Protein AF-A0A7S2UEC1-F1 (afdb_monomer_lite)

Secondary structure (DSSP, 8-state):
-HHHHHHHHHH--HHHHHHHHHHHHHSTTGGGGHHHHHHHHHHHHHS--TT--HHHHHHHHHHHHHHHHTT---PPPPHHHHHHHHHTTS------HHHHHHHHHHHHTT---EEEE-SSTT-GGGGGG-EEEEEGGGTEEEEEE-GGGEEE-TTT--EEEEEPHHHHHHHHHHHHTT-EEEEEEHHHHHHHTT-HHHHHHHHHHHHHHTT---

Sequence (214 aa):
MEANMEKLLKNGIAQGFCNICYALAISDFGKQHIKLLVEMWNRAVQMDVSNSSKEMLSQLAQVEAFMKADRIDLEEPPSELRLRMVSIVEKDNTVSRSHAQISGMLTKLGFIHENEVPPLEEWVMGSMLAIDMACPKQKIAIEFDGPSHYLKSVGTGDVTRLENGATKAKRRFLERVGWKVINLNYQDWIEVRHNKSEGILFLKKKLSDAGVKL

InterPro domains:
  IPR013584 RAP domain [PF08373] (142-206)
  IPR013584 RAP domain [PS51286] (140-205)
  IPR013584 RAP domain [SM00952] (142-206)

Structure (mmCIF, N/CA/C/O backbone):
data_AF-A0A7S2UEC1-F1
#
_entry.id   AF-A0A7S2UEC1-F1
#
loop_
_atom_site.group_PDB
_atom_site.id
_atom_site.type_symbol
_atom_site.label_atom_id
_atom_site.label_alt_id
_atom_site.label_comp_id
_atom_site.label_asym_id
_atom_site.label_entity_id
_atom_site.label_seq_id
_atom_site.pdbx_PDB_ins_code
_atom_site.Cartn_x
_atom_site.Cartn_y
_atom_site.Cartn_z
_atom_site.occupancy
_atom_site.B_iso_or_equiv
_atom_site.auth_seq_id
_atom_site.auth_comp_id
_atom_site.auth_asym_id
_atom_site.auth_atom_id
_atom_site.pdbx_PDB_model_num
ATOM 1 N N . MET A 1 1 ? 13.577 16.456 -25.525 1.00 56.16 1 MET A N 1
ATOM 2 C CA . MET A 1 1 ? 13.096 15.326 -24.696 1.00 56.16 1 MET A CA 1
ATOM 3 C C . MET A 1 1 ? 13.499 13.993 -25.322 1.00 56.16 1 MET A C 1
ATOM 5 O O . MET A 1 1 ? 14.091 13.178 -24.631 1.00 56.16 1 MET A O 1
ATOM 9 N N . GLU A 1 2 ? 13.296 13.826 -26.632 1.00 59.47 2 GLU A N 1
ATOM 10 C CA . GLU A 1 2 ? 13.651 12.614 -27.396 1.00 59.47 2 GLU A CA 1
ATOM 11 C C . GLU A 1 2 ? 15.135 12.219 -27.300 1.00 59.47 2 GLU A C 1
ATOM 13 O O . GLU A 1 2 ? 15.430 11.086 -26.942 1.00 59.47 2 GLU A O 1
ATOM 18 N N . ALA A 1 3 ? 16.076 13.157 -27.465 1.00 61.16 3 ALA A N 1
ATOM 19 C CA . ALA A 1 3 ? 17.514 12.858 -27.372 1.00 61.16 3 ALA A CA 1
ATOM 20 C C . ALA A 1 3 ? 17.965 12.322 -25.991 1.00 61.16 3 ALA A C 1
ATOM 22 O O . ALA A 1 3 ? 18.872 11.494 -25.897 1.00 61.16 3 ALA A O 1
ATOM 23 N N . ASN A 1 4 ? 17.316 12.762 -24.905 1.00 70.75 4 ASN A N 1
ATOM 24 C CA . ASN A 1 4 ? 17.602 12.257 -23.557 1.00 70.75 4 ASN A CA 1
ATOM 25 C C . ASN A 1 4 ? 16.978 10.873 -23.333 1.00 70.75 4 ASN A C 1
ATOM 27 O O . ASN A 1 4 ? 17.575 10.044 -22.648 1.00 70.75 4 ASN A O 1
ATOM 31 N N . MET A 1 5 ? 15.815 10.615 -23.939 1.00 69.06 5 MET A N 1
ATOM 32 C CA . MET A 1 5 ? 15.165 9.306 -23.908 1.00 69.06 5 MET A CA 1
ATOM 33 C C . MET A 1 5 ? 15.990 8.270 -24.676 1.00 69.06 5 MET A C 1
ATOM 35 O O . MET A 1 5 ? 16.273 7.205 -24.144 1.00 69.06 5 MET A O 1
ATOM 39 N N . GLU A 1 6 ? 16.482 8.597 -25.873 1.00 71.81 6 GLU A N 1
ATOM 40 C CA . GLU A 1 6 ? 17.362 7.697 -26.631 1.00 71.81 6 GLU A CA 1
ATOM 41 C C . GLU A 1 6 ? 18.654 7.365 -25.879 1.00 71.81 6 GLU A C 1
ATOM 43 O O . GLU A 1 6 ? 19.105 6.218 -25.882 1.00 71.81 6 GLU A O 1
ATOM 48 N N . LYS A 1 7 ? 19.253 8.351 -25.201 1.00 74.44 7 LYS A N 1
ATOM 49 C CA . LYS A 1 7 ? 20.463 8.132 -24.400 1.00 74.44 7 LYS A CA 1
ATOM 50 C C . LYS A 1 7 ? 20.200 7.217 -23.203 1.00 74.44 7 LYS A C 1
ATOM 52 O O . LYS A 1 7 ? 21.048 6.374 -22.908 1.00 74.44 7 LYS A O 1
ATOM 57 N N . LEU A 1 8 ? 19.050 7.370 -22.542 1.00 75.00 8 LEU A N 1
ATOM 58 C CA . LEU A 1 8 ? 18.601 6.479 -21.470 1.00 75.00 8 LEU A CA 1
ATOM 59 C C . LEU A 1 8 ? 18.360 5.062 -22.003 1.00 75.00 8 LEU A C 1
ATOM 61 O O . LEU A 1 8 ? 18.858 4.105 -21.426 1.00 75.00 8 LEU A O 1
ATOM 65 N N . LEU A 1 9 ? 17.668 4.927 -23.135 1.00 73.50 9 LEU A N 1
ATOM 66 C CA . LEU A 1 9 ? 17.373 3.633 -23.755 1.00 73.50 9 LEU A CA 1
ATOM 67 C C . LEU A 1 9 ? 18.633 2.885 -24.216 1.00 73.50 9 LEU A C 1
ATOM 69 O O . LEU A 1 9 ? 18.603 1.659 -24.292 1.00 73.50 9 LEU A O 1
ATOM 73 N N . LYS A 1 10 ? 19.723 3.603 -24.526 1.00 74.19 10 LYS A N 1
ATOM 74 C CA . LYS A 1 10 ? 21.013 3.019 -24.931 1.00 74.19 10 LYS A CA 1
ATOM 75 C C . LYS A 1 10 ? 21.927 2.654 -23.760 1.00 74.19 10 LYS A C 1
ATOM 77 O O . LYS A 1 10 ? 22.658 1.680 -23.869 1.00 74.19 10 LYS A O 1
ATOM 82 N N . ASN A 1 11 ? 21.920 3.435 -22.678 1.00 78.38 11 ASN A N 1
ATOM 83 C CA . ASN A 1 11 ? 22.915 3.316 -21.599 1.00 78.38 11 ASN A CA 1
ATOM 84 C C . ASN A 1 11 ? 22.313 2.994 -20.220 1.00 78.38 11 ASN A C 1
ATOM 86 O O . ASN A 1 11 ? 23.035 2.974 -19.225 1.00 78.38 11 ASN A O 1
ATOM 90 N N . GLY A 1 12 ? 20.994 2.827 -20.132 1.00 77.25 12 GLY A N 1
ATOM 91 C CA . GLY A 1 12 ? 20.299 2.548 -18.882 1.00 77.25 12 GLY A CA 1
ATOM 92 C C . GLY A 1 12 ? 20.621 1.158 -18.336 1.00 77.25 12 GLY A C 1
ATOM 93 O O . GLY A 1 12 ? 20.877 0.222 -19.087 1.00 77.25 12 GLY A O 1
ATOM 94 N N . ILE A 1 13 ? 20.580 1.034 -17.011 1.00 82.06 13 ILE A N 1
ATOM 95 C CA . ILE A 1 13 ? 20.687 -0.244 -16.297 1.00 82.06 13 ILE A CA 1
ATOM 96 C C . ILE A 1 13 ? 19.306 -0.694 -15.810 1.00 82.06 13 ILE A C 1
ATOM 98 O O . ILE A 1 13 ? 18.416 0.141 -15.631 1.00 82.06 13 ILE A O 1
ATOM 102 N N . ALA A 1 14 ? 19.145 -1.987 -15.514 1.00 82.38 14 ALA A N 1
ATOM 103 C CA . ALA A 1 14 ? 17.864 -2.574 -15.104 1.00 82.38 14 ALA A CA 1
ATOM 104 C C . ALA A 1 14 ? 17.226 -1.843 -13.906 1.00 82.38 14 ALA A C 1
ATOM 106 O O . ALA A 1 14 ? 16.049 -1.493 -13.944 1.00 82.38 14 ALA A O 1
ATOM 107 N N . GLN A 1 15 ? 18.026 -1.500 -12.888 1.00 85.00 15 GLN A N 1
ATOM 108 C CA . GLN A 1 15 ? 17.566 -0.715 -11.735 1.00 85.00 15 GLN A CA 1
ATOM 109 C C . GLN A 1 15 ? 17.043 0.674 -12.138 1.00 85.00 15 GLN A C 1
ATOM 111 O O . GLN A 1 15 ? 16.070 1.154 -11.567 1.00 85.00 15 GLN A O 1
ATOM 116 N N . GLY A 1 16 ? 17.665 1.328 -13.123 1.00 87.75 16 GLY A N 1
ATOM 117 C CA . GLY A 1 16 ? 17.235 2.640 -13.606 1.00 87.75 16 GLY A CA 1
ATOM 118 C C . GLY A 1 16 ? 15.873 2.574 -14.296 1.00 87.75 16 GLY A C 1
ATOM 119 O O . GLY A 1 16 ? 14.993 3.376 -13.986 1.00 87.75 16 GLY A O 1
ATOM 120 N N . PHE A 1 17 ? 15.673 1.582 -15.168 1.00 90.25 17 PHE A N 1
ATOM 121 C CA . PHE A 1 17 ? 14.376 1.342 -15.807 1.00 90.25 17 PHE A CA 1
ATOM 122 C C . PHE A 1 17 ? 13.301 0.957 -14.786 1.00 90.25 17 PHE A C 1
ATOM 124 O O . PHE A 1 17 ? 12.209 1.519 -14.829 1.00 90.25 17 PHE A O 1
ATOM 131 N N . CYS A 1 18 ? 13.628 0.093 -13.818 1.00 90.94 18 CYS A N 1
ATOM 132 C CA . CYS A 1 18 ? 12.738 -0.262 -12.711 1.00 90.94 18 CYS A CA 1
ATOM 133 C C . CYS A 1 18 ? 12.314 0.970 -11.903 1.00 90.94 18 CYS A C 1
ATOM 135 O O . CYS A 1 18 ? 11.122 1.191 -11.716 1.00 90.94 18 CYS A O 1
ATOM 137 N N . ASN A 1 19 ? 13.262 1.819 -11.491 1.00 91.75 19 ASN A N 1
ATOM 138 C CA . ASN A 1 19 ? 12.968 3.023 -10.711 1.00 91.75 19 ASN A CA 1
ATOM 139 C C . ASN A 1 19 ? 12.022 3.972 -11.461 1.00 91.75 19 ASN A C 1
ATOM 141 O O . ASN A 1 19 ? 11.106 4.529 -10.860 1.00 91.75 19 ASN A O 1
ATOM 145 N N . ILE A 1 20 ? 12.232 4.160 -12.769 1.00 91.50 20 ILE A N 1
ATOM 146 C CA . ILE A 1 20 ? 11.364 5.007 -13.602 1.00 91.50 20 ILE A CA 1
ATOM 147 C C . ILE A 1 20 ? 9.985 4.364 -13.752 1.00 91.50 20 ILE A C 1
ATOM 149 O O . ILE A 1 20 ? 8.976 5.041 -13.566 1.00 91.50 20 ILE A O 1
ATOM 153 N N . CYS A 1 21 ? 9.931 3.066 -14.055 1.00 92.06 21 CYS A N 1
ATOM 154 C CA . CYS A 1 21 ? 8.686 2.313 -14.189 1.00 92.06 21 CYS A CA 1
ATOM 155 C C . CYS A 1 21 ? 7.853 2.379 -12.897 1.00 92.06 21 CYS A C 1
ATOM 157 O O . CYS A 1 21 ? 6.680 2.750 -12.925 1.00 92.06 21 CYS A O 1
ATOM 159 N N . TYR A 1 22 ? 8.490 2.131 -11.752 1.00 93.75 22 TYR A N 1
ATOM 160 C CA . TYR A 1 22 ? 7.883 2.227 -10.430 1.00 93.75 22 TYR A CA 1
ATOM 161 C C . TYR A 1 22 ? 7.412 3.646 -10.114 1.00 93.75 22 TYR A C 1
ATOM 163 O O . TYR A 1 22 ? 6.263 3.828 -9.716 1.00 93.75 22 TYR A O 1
ATOM 171 N N . ALA A 1 23 ? 8.244 4.664 -10.359 1.00 93.62 23 ALA A N 1
ATOM 172 C CA . ALA A 1 23 ? 7.866 6.062 -10.160 1.00 93.62 23 ALA A CA 1
ATOM 173 C C . ALA A 1 23 ? 6.626 6.444 -10.984 1.00 93.62 23 ALA A C 1
ATOM 175 O O . ALA A 1 23 ? 5.722 7.102 -10.466 1.00 93.62 23 ALA A O 1
ATOM 176 N N . LEU A 1 24 ? 6.547 5.993 -12.241 1.00 92.69 24 LEU A N 1
ATOM 177 C CA . LEU A 1 24 ? 5.368 6.185 -13.084 1.00 92.69 24 LEU A CA 1
ATOM 178 C C . LEU A 1 24 ? 4.146 5.477 -12.488 1.00 92.69 24 LEU A C 1
ATOM 180 O O . LEU A 1 24 ? 3.104 6.118 -12.359 1.00 92.69 24 LEU A O 1
ATOM 184 N N . ALA A 1 25 ? 4.276 4.216 -12.066 1.00 92.31 25 ALA A N 1
ATOM 185 C CA . ALA A 1 25 ? 3.178 3.420 -11.511 1.00 92.31 25 ALA A CA 1
ATOM 186 C C . ALA A 1 25 ? 2.610 3.984 -10.195 1.00 92.31 25 ALA A C 1
ATOM 188 O O . ALA A 1 25 ? 1.392 3.990 -10.001 1.00 92.31 25 ALA A O 1
ATOM 189 N N . ILE A 1 26 ? 3.463 4.491 -9.296 1.00 92.62 26 ILE A N 1
ATOM 190 C CA . ILE A 1 26 ? 3.007 5.067 -8.019 1.00 92.62 26 ILE A CA 1
ATOM 191 C C . ILE A 1 26 ? 2.519 6.511 -8.150 1.00 92.62 26 ILE A C 1
ATOM 193 O O . ILE A 1 26 ? 1.821 7.017 -7.266 1.00 92.62 26 ILE A O 1
ATOM 197 N N . SER A 1 27 ? 2.867 7.192 -9.239 1.00 86.12 27 SER A N 1
ATOM 198 C CA . SER A 1 27 ? 2.403 8.551 -9.501 1.00 86.12 27 SER A CA 1
ATOM 199 C C . SER A 1 27 ? 0.968 8.571 -10.035 1.00 86.12 27 SER A C 1
ATOM 201 O O . SER A 1 27 ? 0.540 7.672 -10.755 1.00 86.12 27 SER A O 1
ATOM 203 N N . ASP A 1 28 ? 0.236 9.655 -9.771 1.00 70.62 28 ASP A N 1
ATOM 204 C CA . ASP A 1 28 ? -1.057 9.904 -10.430 1.00 70.62 28 ASP A CA 1
ATOM 205 C C . ASP A 1 28 ? -0.903 10.194 -11.944 1.00 70.62 28 ASP A C 1
ATOM 207 O O . ASP A 1 28 ? -1.891 10.251 -12.678 1.00 70.62 28 ASP A O 1
ATOM 211 N N . PHE A 1 29 ? 0.337 10.332 -12.435 1.00 71.00 29 PHE A N 1
ATOM 212 C CA . PHE A 1 29 ? 0.669 10.599 -13.837 1.00 71.00 29 PHE A CA 1
ATOM 213 C C . PHE A 1 29 ? 0.868 9.331 -14.678 1.00 71.00 29 PHE A C 1
ATOM 215 O O . PHE A 1 29 ? 0.844 9.417 -15.905 1.00 71.00 29 PHE A O 1
ATOM 222 N N . GLY A 1 30 ? 1.022 8.149 -14.067 1.00 65.94 30 GLY A N 1
ATOM 223 C CA . GLY A 1 30 ? 1.317 6.902 -14.789 1.00 65.94 30 GLY A CA 1
ATOM 224 C C . GLY A 1 30 ? 0.314 6.587 -15.901 1.00 65.94 30 GLY A C 1
ATOM 225 O O . GLY A 1 30 ? 0.705 6.206 -17.002 1.00 65.94 30 GLY A O 1
ATOM 226 N N . LYS A 1 31 ? -0.976 6.867 -15.668 1.00 70.88 31 LYS A N 1
ATOM 227 C CA . LYS A 1 31 ? -2.042 6.684 -16.672 1.00 70.88 31 LYS A CA 1
ATOM 228 C C . LYS A 1 31 ? -1.888 7.589 -17.893 1.00 70.88 31 LYS A C 1
ATOM 230 O O . LYS A 1 31 ? -2.225 7.184 -19.000 1.00 70.88 31 LYS A O 1
ATOM 235 N N . GLN A 1 32 ? -1.360 8.797 -17.705 1.00 81.00 32 GLN A N 1
ATOM 236 C CA . GLN A 1 32 ? -1.116 9.749 -18.794 1.00 81.00 32 GLN A CA 1
ATOM 237 C C . GLN A 1 32 ? 0.097 9.342 -19.642 1.00 81.00 32 GLN A C 1
ATOM 239 O O . GLN A 1 32 ? 0.212 9.731 -20.802 1.00 81.00 32 GLN A O 1
ATOM 244 N N . HIS A 1 33 ? 0.981 8.516 -19.080 1.00 87.25 33 HIS A N 1
ATOM 245 C CA . HIS A 1 33 ? 2.226 8.081 -19.703 1.00 87.25 33 HIS A CA 1
ATOM 246 C C . HIS A 1 33 ? 2.312 6.559 -19.820 1.00 87.25 33 HIS A C 1
ATOM 248 O O . HIS A 1 33 ? 3.401 5.992 -19.747 1.00 87.25 33 HIS A O 1
ATOM 254 N N . ILE A 1 34 ? 1.178 5.887 -20.047 1.00 89.75 34 ILE A N 1
ATOM 255 C CA . ILE A 1 34 ? 1.130 4.423 -20.010 1.00 89.75 34 ILE A CA 1
ATOM 256 C C . ILE A 1 34 ? 2.070 3.762 -21.023 1.00 89.75 34 ILE A C 1
ATOM 258 O O . ILE A 1 34 ? 2.738 2.788 -20.703 1.00 89.75 34 ILE A O 1
ATOM 262 N N . LYS A 1 35 ? 2.204 4.349 -22.219 1.00 90.62 35 LYS A N 1
ATOM 263 C CA . LYS A 1 35 ? 3.147 3.870 -23.240 1.00 90.62 35 LYS A CA 1
ATOM 264 C C . LYS A 1 35 ? 4.588 3.871 -22.729 1.00 90.62 35 LYS A C 1
ATOM 266 O O . LYS A 1 35 ? 5.329 2.935 -22.993 1.00 90.62 35 LYS A O 1
ATOM 271 N N . LEU A 1 36 ? 4.968 4.914 -21.988 1.00 89.75 36 LEU A N 1
ATOM 272 C CA . LEU A 1 36 ? 6.295 5.005 -21.394 1.00 89.75 36 LEU A CA 1
ATOM 273 C C . LEU A 1 36 ? 6.456 3.972 -20.276 1.00 89.75 36 LEU A C 1
ATOM 275 O O . LEU A 1 36 ? 7.483 3.313 -20.227 1.00 89.75 36 LEU A O 1
ATOM 279 N N . LEU A 1 37 ? 5.451 3.799 -19.413 1.00 92.69 37 LEU A N 1
ATOM 280 C CA . LEU A 1 37 ? 5.490 2.792 -18.348 1.00 92.69 37 LEU A CA 1
ATOM 281 C C . LEU A 1 37 ? 5.700 1.386 -18.919 1.00 92.69 37 LEU A C 1
ATOM 283 O O . LEU A 1 37 ? 6.587 0.684 -18.440 1.00 92.69 37 LEU A O 1
ATOM 287 N N . VAL A 1 38 ? 4.937 1.012 -19.951 1.00 92.62 38 VAL A N 1
ATOM 288 C CA . VAL A 1 38 ? 5.050 -0.295 -20.620 1.00 92.62 38 VAL A CA 1
ATOM 289 C C . VAL A 1 38 ? 6.429 -0.469 -21.261 1.00 92.62 38 VAL A C 1
ATOM 291 O O . VAL A 1 38 ? 7.062 -1.497 -21.054 1.00 92.62 38 VAL A O 1
ATOM 294 N N . GLU A 1 39 ? 6.957 0.545 -21.955 1.00 91.25 39 GLU A N 1
ATOM 295 C CA . GLU A 1 39 ? 8.317 0.472 -22.514 1.00 91.25 39 GLU A CA 1
ATOM 296 C C . GLU A 1 39 ? 9.367 0.278 -21.406 1.00 91.25 39 GLU A C 1
ATOM 298 O O . GLU A 1 39 ? 10.255 -0.561 -21.529 1.00 91.25 39 GLU A O 1
ATOM 303 N N . MET A 1 40 ? 9.264 1.016 -20.294 1.00 91.94 40 MET A N 1
ATOM 304 C CA . MET A 1 40 ? 10.194 0.867 -19.167 1.00 91.94 40 MET A CA 1
ATOM 305 C C . MET A 1 40 ? 10.065 -0.500 -18.489 1.00 91.94 40 MET A C 1
ATOM 307 O O . MET A 1 40 ? 11.082 -1.055 -18.078 1.00 91.94 40 MET A O 1
ATOM 311 N N . TRP A 1 41 ? 8.850 -1.049 -18.394 1.00 93.75 41 TRP A N 1
ATOM 312 C CA . TRP A 1 41 ? 8.602 -2.398 -17.887 1.00 93.75 41 TRP A CA 1
ATOM 313 C C . TRP A 1 41 ? 9.295 -3.444 -18.757 1.00 93.75 41 TRP A C 1
ATOM 315 O O . TRP A 1 41 ? 10.136 -4.185 -18.250 1.00 93.75 41 TRP A O 1
ATOM 325 N N . ASN A 1 42 ? 9.020 -3.442 -20.066 1.00 92.62 42 ASN A N 1
ATOM 326 C CA . ASN A 1 42 ? 9.586 -4.409 -21.006 1.00 92.62 42 ASN A CA 1
ATOM 327 C C . ASN A 1 42 ? 11.119 -4.378 -20.957 1.00 92.62 42 ASN A C 1
ATOM 329 O O . ASN A 1 42 ? 11.773 -5.414 -20.923 1.00 92.62 42 ASN A O 1
ATOM 333 N N . ARG A 1 43 ? 11.725 -3.187 -20.857 1.00 89.50 43 ARG A N 1
ATOM 334 C CA . ARG A 1 43 ? 13.179 -3.075 -20.659 1.00 89.50 43 ARG A CA 1
ATOM 335 C C . ARG A 1 43 ? 13.630 -3.637 -19.316 1.00 89.50 43 ARG A C 1
ATOM 337 O O . ARG A 1 43 ? 14.602 -4.381 -19.282 1.00 89.50 43 ARG A O 1
ATOM 344 N N . ALA A 1 44 ? 12.962 -3.285 -18.221 1.00 90.94 44 ALA A N 1
ATOM 345 C CA . ALA A 1 44 ? 13.369 -3.709 -16.885 1.00 90.94 44 ALA A CA 1
ATOM 346 C C . ALA A 1 44 ? 13.335 -5.237 -16.713 1.00 90.94 44 ALA A C 1
ATOM 348 O O . ALA A 1 44 ? 14.242 -5.781 -16.085 1.00 90.94 44 ALA A O 1
ATOM 349 N N . VAL A 1 45 ? 12.335 -5.921 -17.284 1.00 92.00 45 VAL A N 1
ATOM 350 C CA . VAL A 1 45 ? 12.168 -7.379 -17.131 1.00 92.00 45 VAL A CA 1
ATOM 351 C C . VAL A 1 45 ? 13.028 -8.210 -18.085 1.00 92.00 45 VAL A C 1
ATOM 353 O O . VAL A 1 45 ? 13.297 -9.369 -17.787 1.00 92.00 45 VAL A O 1
ATOM 356 N N . GLN A 1 46 ? 13.485 -7.629 -19.200 1.00 88.06 46 GLN A N 1
ATOM 357 C CA . GLN A 1 46 ? 14.314 -8.317 -20.203 1.00 88.06 46 GLN A CA 1
ATOM 358 C C . GLN A 1 46 ? 15.827 -8.157 -19.979 1.00 88.06 46 GLN A C 1
ATOM 360 O O . GLN A 1 46 ? 16.631 -8.786 -20.667 1.00 88.06 46 GLN A O 1
ATOM 365 N N . MET A 1 47 ? 16.2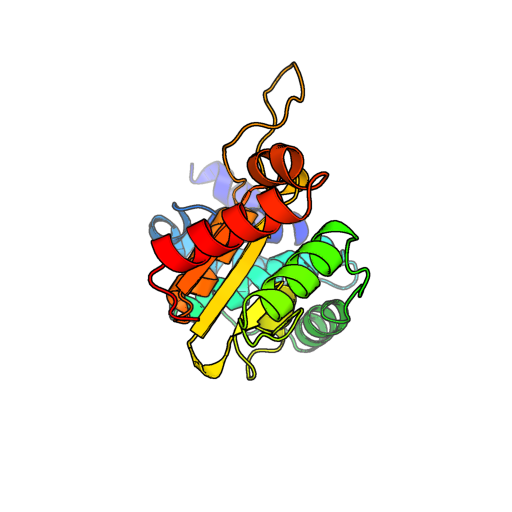51 -7.296 -19.051 1.00 83.12 47 MET A N 1
ATOM 366 C CA . MET A 1 47 ? 17.671 -7.129 -18.730 1.00 83.12 47 MET A CA 1
ATOM 367 C C . MET A 1 47 ? 18.198 -8.254 -17.835 1.00 83.12 47 MET A C 1
ATOM 369 O O . MET 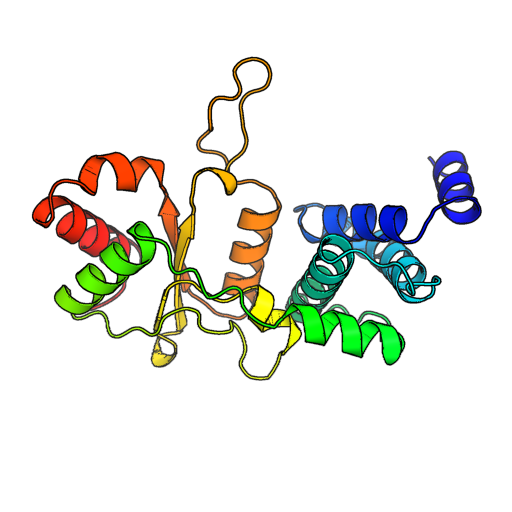A 1 47 ? 17.434 -8.958 -17.181 1.00 83.12 47 MET A O 1
ATOM 373 N N . ASP A 1 48 ? 19.525 -8.401 -17.774 1.00 79.44 48 ASP A N 1
ATOM 374 C CA . ASP A 1 48 ? 20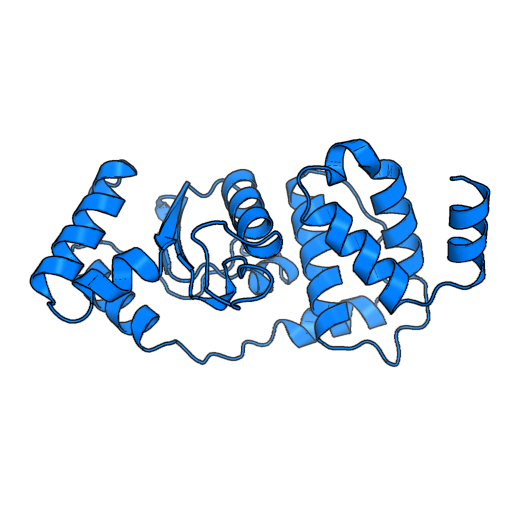.146 -9.304 -16.806 1.00 79.44 48 ASP A CA 1
ATOM 375 C C . ASP A 1 48 ? 19.815 -8.853 -15.378 1.00 79.44 48 ASP A C 1
ATOM 377 O O . ASP A 1 48 ? 20.220 -7.783 -14.910 1.00 79.44 48 ASP A O 1
ATOM 381 N N . VAL A 1 49 ? 19.049 -9.699 -14.701 1.00 72.06 49 VAL A N 1
ATOM 382 C CA . VAL A 1 49 ? 18.555 -9.495 -13.344 1.00 72.06 49 VAL A CA 1
ATOM 383 C C . VAL A 1 49 ? 19.316 -10.323 -12.324 1.00 72.06 49 VAL A C 1
ATOM 385 O O . VAL A 1 49 ? 18.969 -10.270 -11.152 1.00 72.06 49 VAL A O 1
ATOM 388 N N . SER A 1 50 ? 20.363 -11.068 -12.695 1.00 76.31 50 SER A N 1
ATOM 389 C CA . SER A 1 50 ? 21.148 -11.921 -11.780 1.00 76.31 50 SER A CA 1
ATOM 390 C C . SER A 1 50 ? 21.499 -11.217 -10.456 1.00 76.31 50 SER A C 1
ATOM 392 O O . SER A 1 50 ? 21.318 -11.790 -9.384 1.00 76.31 50 SER A O 1
ATOM 394 N N . ASN A 1 51 ? 21.799 -9.916 -10.500 1.00 76.56 51 ASN A N 1
ATOM 395 C CA . ASN A 1 51 ? 22.128 -9.090 -9.333 1.00 76.56 51 ASN A CA 1
ATOM 396 C C . ASN A 1 51 ? 20.996 -8.156 -8.842 1.00 76.56 51 ASN A C 1
ATOM 398 O O . ASN A 1 51 ? 21.270 -7.145 -8.195 1.00 76.56 51 ASN A O 1
ATOM 402 N N . SER A 1 52 ? 19.723 -8.454 -9.131 1.00 83.75 52 SER A N 1
ATOM 403 C CA . SER A 1 52 ? 18.587 -7.639 -8.671 1.00 83.75 52 SER A CA 1
ATOM 404 C C . SER A 1 52 ? 18.506 -7.549 -7.148 1.00 83.75 52 SER A C 1
ATOM 406 O O . SER A 1 52 ? 18.485 -8.559 -6.438 1.00 83.75 52 SER A O 1
ATOM 408 N N . SER A 1 53 ? 18.404 -6.313 -6.660 1.00 88.31 53 SER A N 1
ATOM 409 C CA . SER A 1 53 ? 18.192 -5.999 -5.249 1.00 88.31 53 SER A CA 1
ATOM 410 C C . SER A 1 53 ? 16.777 -6.386 -4.794 1.00 88.31 53 SER A C 1
ATOM 412 O O . SER A 1 53 ? 15.845 -6.436 -5.599 1.00 88.31 53 SER A O 1
ATOM 414 N N . LYS A 1 54 ? 16.583 -6.604 -3.483 1.00 87.19 54 LYS A N 1
ATOM 415 C CA . LYS A 1 54 ? 15.245 -6.824 -2.894 1.00 87.19 54 LYS A CA 1
ATOM 416 C C . LYS A 1 54 ? 14.293 -5.660 -3.198 1.00 87.19 54 LYS A C 1
ATOM 418 O O . LYS A 1 54 ? 13.122 -5.885 -3.479 1.00 87.19 54 LYS A O 1
ATOM 423 N N . GLU A 1 55 ? 14.816 -4.434 -3.188 1.00 88.31 55 GLU A N 1
ATOM 424 C CA . GLU A 1 55 ? 14.073 -3.219 -3.539 1.00 88.31 55 GLU A CA 1
ATOM 425 C C . GLU A 1 55 ? 13.571 -3.270 -4.987 1.00 88.31 55 GLU A C 1
ATOM 427 O O . GLU A 1 55 ? 12.386 -3.073 -5.230 1.00 88.31 55 GLU A O 1
ATOM 432 N N . MET A 1 56 ? 14.441 -3.601 -5.947 1.00 89.81 56 MET A N 1
ATOM 433 C CA . MET A 1 56 ? 14.058 -3.730 -7.357 1.00 89.81 56 MET A CA 1
ATOM 434 C C . MET A 1 56 ? 12.964 -4.780 -7.552 1.00 89.81 56 MET A C 1
ATOM 436 O O . MET A 1 56 ? 11.962 -4.517 -8.209 1.00 89.81 56 MET A O 1
ATOM 440 N N . LEU A 1 57 ? 13.143 -5.964 -6.964 1.00 90.56 57 LEU A N 1
ATOM 441 C CA . LEU A 1 57 ? 12.166 -7.048 -7.059 1.00 90.56 57 LEU A CA 1
ATOM 442 C C . LEU A 1 57 ? 10.811 -6.624 -6.461 1.00 90.56 57 LEU A C 1
ATOM 444 O O . LEU A 1 57 ? 9.769 -6.898 -7.054 1.00 90.56 57 LEU A O 1
ATOM 448 N N . SER A 1 58 ? 10.827 -5.897 -5.336 1.00 89.38 58 SER A N 1
ATOM 449 C CA . SER A 1 58 ? 9.624 -5.368 -4.677 1.00 89.38 58 SER A CA 1
ATOM 450 C C . SER A 1 58 ? 8.905 -4.347 -5.551 1.00 89.38 58 SER A C 1
ATOM 452 O O . SER A 1 58 ? 7.688 -4.397 -5.713 1.00 89.38 58 SER A O 1
ATOM 454 N N . GLN A 1 59 ? 9.659 -3.435 -6.160 1.00 92.19 59 GLN A N 1
ATOM 455 C CA . GLN A 1 59 ? 9.113 -2.429 -7.060 1.00 92.19 59 GLN A CA 1
ATOM 456 C C . GLN A 1 59 ? 8.481 -3.060 -8.305 1.00 92.19 59 GLN A C 1
ATOM 458 O O . GLN A 1 59 ? 7.375 -2.671 -8.673 1.00 92.19 59 GLN A O 1
ATOM 463 N N . LEU A 1 60 ? 9.123 -4.061 -8.919 1.00 92.56 60 LEU A N 1
ATOM 464 C CA . LEU A 1 60 ? 8.555 -4.785 -10.063 1.00 92.56 60 LEU A CA 1
ATOM 465 C C . LEU A 1 60 ? 7.250 -5.501 -9.693 1.00 92.56 60 LEU A C 1
ATOM 467 O O . LEU A 1 60 ? 6.259 -5.366 -10.407 1.00 92.56 60 LEU A O 1
ATOM 471 N N . ALA A 1 61 ? 7.216 -6.197 -8.554 1.00 90.81 61 ALA A N 1
ATOM 472 C CA . ALA A 1 61 ? 6.010 -6.882 -8.085 1.00 90.81 61 ALA A CA 1
ATOM 473 C C . ALA A 1 61 ? 4.849 -5.902 -7.842 1.00 90.81 61 ALA A C 1
ATOM 475 O O . ALA A 1 61 ? 3.703 -6.175 -8.208 1.00 90.81 61 ALA A O 1
ATOM 476 N N . GLN A 1 62 ? 5.146 -4.728 -7.278 1.00 92.00 62 GLN A N 1
ATOM 477 C CA . GLN A 1 62 ? 4.159 -3.666 -7.082 1.00 92.00 62 GLN A CA 1
ATOM 478 C C . GLN A 1 62 ? 3.659 -3.085 -8.408 1.00 92.00 62 GLN A C 1
ATOM 480 O O . GLN A 1 62 ? 2.453 -2.904 -8.565 1.00 92.00 62 GLN A O 1
ATOM 485 N N . VAL A 1 63 ? 4.548 -2.824 -9.374 1.00 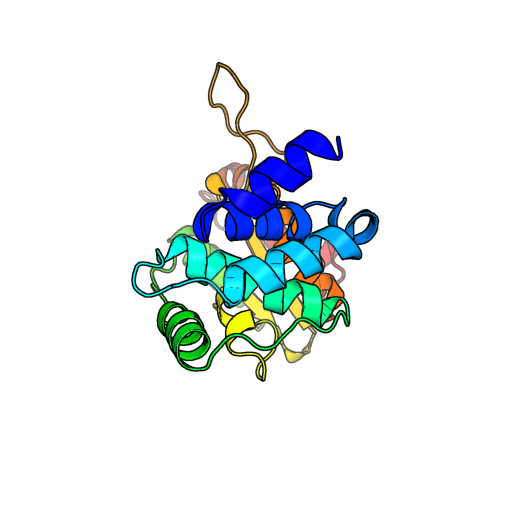93.06 63 VAL A N 1
ATOM 486 C CA . VAL A 1 63 ? 4.150 -2.358 -10.714 1.00 93.06 63 VAL A CA 1
ATOM 487 C C . VAL A 1 63 ? 3.198 -3.359 -11.366 1.00 93.06 63 VAL A C 1
ATOM 489 O O . VAL A 1 63 ? 2.131 -2.954 -11.829 1.00 93.06 63 VAL A O 1
ATOM 492 N N . GLU A 1 64 ? 3.539 -4.651 -11.353 1.00 91.88 64 GLU A N 1
ATOM 493 C CA . GLU A 1 64 ? 2.696 -5.717 -11.905 1.00 91.88 64 GLU A CA 1
ATOM 494 C C . GLU A 1 64 ? 1.310 -5.724 -11.246 1.00 91.88 64 GLU A C 1
ATOM 496 O O . GLU A 1 64 ? 0.289 -5.697 -11.935 1.00 91.88 64 GLU A O 1
ATOM 501 N N . ALA A 1 65 ? 1.255 -5.672 -9.910 1.00 90.62 65 ALA A N 1
ATOM 502 C CA . ALA A 1 65 ? -0.002 -5.643 -9.164 1.00 90.62 65 ALA A CA 1
ATOM 503 C C . ALA A 1 65 ? -0.854 -4.404 -9.495 1.00 90.62 65 ALA A C 1
ATOM 505 O O . ALA A 1 65 ? -2.063 -4.520 -9.717 1.00 90.62 65 ALA A O 1
ATOM 506 N N . PHE A 1 66 ? -0.238 -3.220 -9.559 1.00 91.62 66 PHE A N 1
ATOM 507 C CA . PHE A 1 66 ? -0.935 -1.970 -9.863 1.00 91.62 66 PHE A CA 1
ATOM 508 C C . PHE A 1 66 ? -1.483 -1.951 -11.289 1.00 91.62 66 PHE A C 1
ATOM 510 O O . PHE A 1 66 ? -2.645 -1.587 -11.483 1.00 91.62 66 PHE A O 1
ATOM 517 N N . MET A 1 67 ? -0.691 -2.375 -12.276 1.00 91.06 67 MET A N 1
ATOM 518 C CA . MET A 1 67 ? -1.127 -2.408 -13.676 1.00 91.06 67 MET A CA 1
ATOM 519 C C . MET A 1 67 ? -2.212 -3.457 -13.899 1.00 91.06 67 MET A C 1
ATOM 521 O O . MET A 1 67 ? -3.221 -3.160 -14.540 1.00 91.06 67 MET A O 1
ATOM 525 N N . LYS A 1 68 ? -2.095 -4.628 -13.265 1.00 89.94 68 LYS A N 1
ATOM 526 C CA . LYS A 1 68 ? -3.139 -5.655 -13.306 1.00 89.94 68 LYS A CA 1
ATOM 527 C C . LYS A 1 68 ? -4.458 -5.161 -12.708 1.00 89.94 68 LYS A C 1
ATOM 529 O O . LYS A 1 68 ? -5.515 -5.373 -13.300 1.00 89.94 68 LYS A O 1
ATOM 534 N N . ALA A 1 69 ? -4.421 -4.441 -11.582 1.00 89.88 69 ALA A N 1
ATOM 535 C CA . ALA A 1 69 ? -5.616 -3.809 -11.012 1.00 89.88 69 ALA A CA 1
ATOM 536 C C . ALA A 1 69 ? -6.223 -2.746 -11.945 1.00 89.88 69 ALA A C 1
ATOM 538 O O . ALA A 1 69 ? -7.440 -2.571 -11.976 1.00 89.88 69 ALA A O 1
ATOM 539 N N . ASP A 1 70 ? -5.390 -2.052 -12.723 1.00 89.12 70 ASP A N 1
ATOM 540 C CA . ASP A 1 70 ? -5.809 -1.112 -13.766 1.00 89.12 70 ASP A CA 1
ATOM 541 C C . ASP A 1 70 ? -6.216 -1.782 -15.094 1.00 89.12 70 ASP A C 1
ATOM 543 O O . ASP A 1 70 ? -6.626 -1.075 -16.015 1.00 89.12 70 ASP A O 1
ATOM 547 N N . ARG A 1 71 ? -6.190 -3.123 -15.179 1.00 90.25 71 ARG A N 1
ATOM 548 C CA . ARG A 1 71 ? -6.472 -3.913 -16.396 1.00 90.25 71 ARG A CA 1
ATOM 549 C C . ARG A 1 71 ? -5.556 -3.546 -17.562 1.00 90.25 71 ARG A C 1
ATOM 551 O O . ARG A 1 71 ? -5.992 -3.431 -18.706 1.00 90.25 71 ARG A O 1
ATOM 558 N N . ILE A 1 72 ? -4.296 -3.308 -17.236 1.00 90.31 72 ILE A N 1
ATOM 559 C CA . ILE A 1 72 ? -3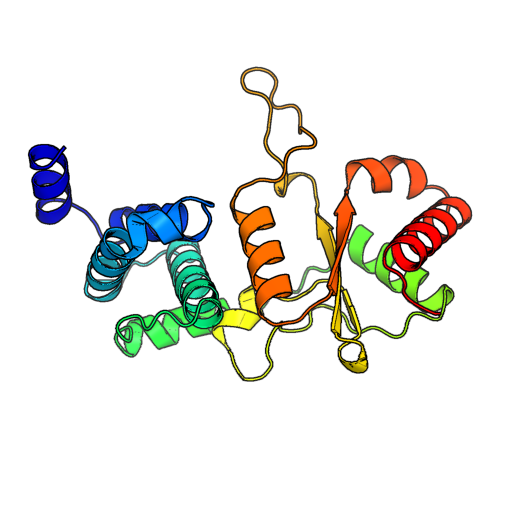.234 -3.032 -18.189 1.00 90.31 72 ILE A CA 1
ATOM 560 C C . ILE A 1 72 ? -2.362 -4.275 -18.233 1.00 90.31 72 ILE A C 1
ATOM 562 O O . ILE A 1 72 ? -1.718 -4.622 -17.241 1.00 90.31 72 ILE A O 1
ATOM 566 N N . ASP A 1 73 ? -2.348 -4.919 -19.393 1.00 88.12 73 ASP A N 1
ATOM 567 C CA . ASP A 1 73 ? -1.526 -6.094 -19.626 1.00 88.12 73 ASP A CA 1
ATOM 568 C C . ASP A 1 73 ? -0.069 -5.667 -19.818 1.00 88.12 73 ASP A C 1
ATOM 570 O O . ASP A 1 73 ? 0.256 -4.827 -20.663 1.00 88.12 73 ASP A O 1
ATOM 574 N N . LEU A 1 74 ? 0.801 -6.236 -18.993 1.00 92.38 74 LEU A N 1
ATOM 575 C CA . LEU A 1 74 ? 2.244 -6.082 -19.084 1.00 92.38 74 LEU A CA 1
ATOM 576 C C . LEU A 1 74 ? 2.858 -7.351 -19.673 1.00 92.38 74 LEU A C 1
ATOM 578 O O . LEU A 1 74 ? 2.283 -8.434 -19.575 1.00 92.38 74 LEU A O 1
ATOM 582 N N . GLU A 1 75 ? 4.042 -7.220 -20.268 1.00 92.75 75 GLU A N 1
ATOM 583 C CA . GLU A 1 75 ? 4.799 -8.380 -20.732 1.00 92.75 75 GLU A CA 1
ATOM 584 C C . GLU A 1 75 ? 5.176 -9.287 -19.552 1.00 92.75 75 GLU A C 1
ATOM 586 O O . GLU A 1 75 ? 5.588 -8.811 -18.492 1.00 92.75 75 GLU A O 1
ATOM 591 N N . GLU A 1 76 ? 5.039 -10.599 -19.729 1.00 91.88 76 GLU A N 1
ATOM 592 C CA . GLU A 1 76 ? 5.384 -11.568 -18.693 1.00 91.88 76 GLU A CA 1
ATOM 593 C C . GLU A 1 76 ? 6.900 -11.549 -18.413 1.00 91.88 76 GLU A C 1
ATOM 595 O O . GLU A 1 76 ? 7.698 -11.700 -19.344 1.00 91.88 76 GLU A O 1
ATOM 600 N N . PRO A 1 77 ? 7.333 -11.392 -17.147 1.00 92.12 77 PRO A N 1
ATOM 601 C CA . PRO A 1 77 ? 8.742 -11.464 -16.801 1.00 92.12 77 PRO A CA 1
ATOM 602 C C . PRO A 1 77 ? 9.286 -12.883 -17.045 1.00 92.12 77 PRO A C 1
ATOM 604 O O . PRO A 1 77 ? 8.567 -13.867 -16.829 1.00 92.12 77 PRO A O 1
ATOM 607 N N . PRO A 1 78 ? 10.573 -13.028 -17.421 1.00 92.38 78 PRO A N 1
ATOM 608 C CA . PRO A 1 78 ? 11.220 -14.333 -17.524 1.00 92.38 78 PRO A CA 1
ATOM 609 C C . PRO A 1 78 ? 11.048 -15.160 -16.243 1.00 92.38 78 PRO A C 1
ATOM 611 O O . PRO A 1 78 ? 11.071 -14.613 -15.139 1.00 92.38 78 PRO A O 1
ATOM 614 N N . SER A 1 79 ? 10.924 -16.486 -16.368 1.00 90.75 79 SER A N 1
ATOM 615 C CA . SER A 1 79 ? 10.601 -17.368 -15.233 1.00 90.75 79 SER A CA 1
ATOM 616 C C . SER A 1 79 ? 11.555 -17.209 -14.045 1.00 90.75 79 SER A C 1
ATOM 618 O O . SER A 1 79 ? 11.103 -17.204 -12.905 1.00 90.75 79 SER A O 1
ATOM 620 N N . GLU A 1 80 ? 12.849 -17.010 -14.305 1.00 90.88 80 GLU A N 1
ATOM 621 C CA . GLU A 1 80 ? 13.854 -16.768 -13.263 1.00 90.88 80 GLU A CA 1
ATOM 622 C C . GLU A 1 80 ? 13.577 -15.477 -12.474 1.00 90.88 80 GLU A C 1
ATOM 624 O O . GLU A 1 80 ? 13.603 -15.465 -11.243 1.00 90.88 80 GLU A O 1
ATOM 629 N N . LEU A 1 81 ? 13.238 -14.387 -13.170 1.00 90.81 81 LEU A N 1
ATOM 630 C CA . LEU A 1 81 ? 12.850 -13.133 -12.529 1.00 90.81 81 LEU A CA 1
ATOM 631 C C . LEU A 1 81 ? 11.558 -13.311 -11.729 1.00 90.81 81 LEU A C 1
ATOM 633 O O . LEU A 1 81 ? 11.480 -12.873 -10.582 1.00 90.81 81 LEU A O 1
ATOM 637 N N . ARG A 1 82 ? 10.567 -14.005 -12.302 1.00 90.56 82 ARG A N 1
ATOM 638 C CA . ARG A 1 82 ? 9.290 -14.279 -11.637 1.00 90.56 82 ARG A CA 1
ATOM 639 C C . ARG A 1 82 ? 9.484 -15.062 -10.338 1.00 90.56 82 ARG A C 1
ATOM 641 O O . ARG A 1 82 ? 8.904 -14.688 -9.322 1.00 90.56 82 ARG A O 1
ATOM 648 N N . LEU A 1 83 ? 10.323 -16.099 -10.336 1.00 89.19 83 LEU A N 1
ATOM 649 C CA . LEU A 1 83 ? 10.636 -16.873 -9.128 1.00 89.19 83 LEU A CA 1
ATOM 650 C C . LEU A 1 83 ? 11.252 -15.996 -8.032 1.00 89.19 83 LEU A C 1
ATOM 652 O O . LEU A 1 83 ? 10.888 -16.120 -6.865 1.00 89.19 83 LEU A O 1
ATOM 656 N N . ARG A 1 84 ? 12.122 -15.055 -8.401 1.00 89.06 84 ARG A N 1
ATOM 657 C CA . ARG A 1 84 ? 12.740 -14.121 -7.450 1.00 89.06 84 ARG A CA 1
ATOM 658 C C . ARG A 1 84 ? 11.790 -13.046 -6.942 1.00 89.06 84 ARG A C 1
ATOM 660 O O . ARG A 1 84 ? 11.857 -12.667 -5.776 1.00 89.06 84 ARG A O 1
ATOM 667 N N . MET A 1 85 ? 10.896 -12.556 -7.796 1.00 88.75 85 MET A N 1
ATOM 668 C CA . MET A 1 85 ? 9.809 -11.673 -7.372 1.00 88.75 85 MET A CA 1
ATOM 669 C C . MET A 1 85 ? 8.896 -12.388 -6.372 1.00 88.75 85 MET A C 1
ATOM 671 O O . MET A 1 85 ? 8.473 -11.781 -5.400 1.00 88.75 85 MET A O 1
ATOM 675 N N . VAL A 1 86 ? 8.642 -13.688 -6.554 1.00 86.44 86 VAL A N 1
ATOM 676 C CA . VAL A 1 86 ? 7.890 -14.508 -5.590 1.00 86.44 86 VAL A CA 1
ATOM 677 C C . VAL A 1 86 ? 8.677 -14.733 -4.301 1.00 86.44 86 VAL A C 1
ATOM 679 O O . VAL A 1 86 ? 8.100 -14.620 -3.227 1.00 86.44 86 VAL A O 1
ATOM 682 N N . SER A 1 87 ? 9.984 -14.991 -4.353 1.00 85.50 87 SER A N 1
ATOM 683 C CA . SER A 1 87 ? 10.754 -15.297 -3.138 1.00 85.50 87 SER A CA 1
ATOM 684 C C . SER A 1 87 ? 10.832 -14.127 -2.151 1.00 85.50 87 SER A C 1
ATOM 686 O O . SER A 1 87 ? 10.968 -14.336 -0.953 1.00 85.50 87 SER A O 1
ATOM 688 N N . ILE A 1 88 ? 10.745 -12.877 -2.619 1.00 81.81 88 ILE A N 1
ATOM 689 C CA . ILE A 1 88 ? 10.767 -11.704 -1.726 1.00 81.81 88 ILE A CA 1
ATOM 690 C C . ILE A 1 88 ? 9.431 -11.440 -1.016 1.00 81.81 88 ILE A C 1
ATOM 692 O O . ILE A 1 88 ? 9.370 -10.570 -0.146 1.00 81.81 88 ILE A O 1
ATOM 696 N N . VAL A 1 89 ? 8.377 -12.165 -1.398 1.00 69.69 89 VAL A N 1
ATOM 697 C CA . VAL A 1 89 ? 7.047 -12.120 -0.777 1.00 69.69 89 VAL A CA 1
ATOM 698 C C . VAL A 1 89 ? 7.059 -12.794 0.603 1.00 69.69 89 VAL A C 1
ATOM 700 O O . VAL A 1 89 ? 6.153 -12.580 1.408 1.00 69.69 89 VAL A O 1
ATOM 703 N N . GLU A 1 90 ? 8.101 -13.573 0.916 1.00 62.69 90 GLU A N 1
ATOM 704 C CA . GLU A 1 90 ? 8.294 -14.175 2.233 1.00 62.69 90 GLU A CA 1
ATOM 705 C C . GLU A 1 90 ? 8.410 -13.083 3.314 1.00 62.69 90 GLU A C 1
ATOM 707 O O . GLU A 1 90 ? 9.352 -12.284 3.351 1.00 62.69 90 GLU A O 1
ATOM 712 N N . LYS A 1 91 ? 7.375 -13.011 4.162 1.00 57.19 91 LYS A N 1
ATOM 713 C CA . LYS A 1 91 ? 7.135 -11.916 5.106 1.00 57.19 91 LYS A CA 1
ATOM 714 C C . LYS A 1 91 ? 8.223 -11.797 6.174 1.00 57.19 91 LYS A C 1
ATOM 716 O O . LYS A 1 91 ? 8.537 -12.754 6.879 1.00 57.19 91 LYS A O 1
ATOM 721 N N . ASP A 1 92 ? 8.658 -10.562 6.401 1.00 51.72 92 ASP A N 1
ATOM 722 C CA . ASP A 1 92 ? 9.210 -10.138 7.685 1.00 51.72 92 ASP A CA 1
ATOM 723 C C . ASP A 1 92 ? 8.021 -9.852 8.625 1.00 51.72 92 ASP A C 1
ATOM 725 O O . ASP A 1 92 ? 7.407 -8.789 8.575 1.00 51.72 92 ASP A O 1
ATOM 729 N N . ASN A 1 93 ? 7.616 -10.851 9.418 1.00 52.88 93 ASN A N 1
ATOM 730 C CA . ASN A 1 93 ? 6.406 -10.835 10.261 1.00 52.88 93 ASN A CA 1
ATOM 731 C C . ASN A 1 93 ? 6.541 -9.975 11.535 1.00 52.88 93 ASN A C 1
ATOM 733 O O . ASN A 1 93 ? 5.943 -10.281 12.572 1.00 52.88 93 ASN A O 1
ATOM 737 N N . THR A 1 94 ? 7.335 -8.906 11.505 1.00 60.91 94 THR A N 1
ATOM 738 C CA . THR A 1 94 ? 7.517 -8.051 12.681 1.00 60.91 94 THR A CA 1
ATOM 739 C C . THR A 1 94 ? 6.304 -7.132 12.862 1.00 60.91 94 THR A C 1
ATOM 741 O O . THR A 1 94 ? 6.321 -5.958 12.496 1.00 60.91 94 THR A O 1
ATOM 744 N N . VAL A 1 95 ? 5.233 -7.666 13.459 1.00 72.31 95 VAL A N 1
ATOM 745 C CA . VAL A 1 95 ? 4.039 -6.896 13.838 1.00 72.31 95 VAL A CA 1
ATOM 746 C C . VAL A 1 95 ? 4.446 -5.802 14.824 1.00 72.31 95 VAL A C 1
ATOM 748 O O . VAL A 1 95 ? 4.956 -6.072 15.917 1.00 72.31 95 VAL A O 1
ATOM 751 N N . SER A 1 96 ? 4.223 -4.542 14.449 1.00 84.00 96 SER A N 1
ATOM 752 C CA . SER A 1 96 ? 4.580 -3.416 15.311 1.00 84.00 96 SER A CA 1
ATOM 753 C C . SER A 1 96 ? 3.729 -3.399 16.588 1.00 84.00 96 SER A C 1
ATOM 755 O O . SER A 1 96 ? 2.594 -3.877 16.627 1.00 84.00 96 SER A O 1
ATOM 757 N N . ARG A 1 97 ? 4.237 -2.779 17.662 1.00 89.19 97 ARG A N 1
ATOM 758 C CA . ARG A 1 97 ? 3.447 -2.615 18.900 1.00 89.19 97 ARG A CA 1
ATOM 759 C C . ARG A 1 97 ? 2.142 -1.853 18.653 1.00 89.19 97 ARG A C 1
ATOM 761 O O . ARG A 1 97 ? 1.125 -2.192 19.250 1.00 89.19 97 ARG A O 1
ATOM 768 N N . SER A 1 98 ? 2.175 -0.843 17.778 1.00 91.56 98 SER A N 1
ATOM 769 C CA . SER A 1 98 ? 0.987 -0.071 17.397 1.00 91.56 98 SER A CA 1
ATOM 770 C C . SER A 1 98 ? -0.038 -0.948 16.687 1.00 91.56 98 SER A C 1
ATOM 772 O O . SER A 1 98 ? -1.209 -0.902 17.045 1.00 91.56 98 SER A O 1
ATOM 774 N N . HIS A 1 99 ? 0.405 -1.799 15.758 1.00 92.75 99 HIS A N 1
ATOM 775 C CA . HIS A 1 99 ? -0.457 -2.759 15.067 1.00 92.75 99 HIS A CA 1
ATOM 776 C C . HIS A 1 99 ? -1.180 -3.669 16.056 1.00 92.75 99 HIS A C 1
ATOM 778 O O . HIS A 1 99 ? -2.408 -3.721 16.070 1.00 92.75 99 HIS A O 1
ATOM 784 N N . ALA A 1 100 ? -0.434 -4.332 16.944 1.00 93.62 100 ALA A N 1
ATOM 785 C CA . ALA A 1 100 ? -1.015 -5.225 17.946 1.00 93.62 100 ALA A CA 1
ATOM 786 C C . ALA A 1 100 ? -2.001 -4.492 18.874 1.00 93.62 100 ALA A C 1
ATOM 788 O O . ALA A 1 100 ? -3.048 -5.032 19.242 1.00 93.62 100 ALA A O 1
ATOM 789 N N . GLN A 1 101 ? -1.690 -3.243 19.237 1.00 94.75 101 GLN A N 1
ATOM 790 C CA . GLN A 1 101 ? -2.561 -2.410 20.059 1.00 94.75 101 GLN A CA 1
ATOM 791 C C . GLN A 1 101 ? -3.870 -2.064 19.336 1.00 94.75 101 GLN A C 1
ATOM 793 O O . GLN A 1 101 ? -4.938 -2.215 19.932 1.00 94.75 101 GLN A O 1
ATOM 798 N N . ILE A 1 102 ? -3.797 -1.632 18.073 1.00 96.25 102 ILE A N 1
ATOM 799 C CA . ILE A 1 102 ? -4.962 -1.284 17.249 1.00 96.25 102 ILE A CA 1
ATOM 800 C C . ILE A 1 102 ? -5.829 -2.525 17.025 1.00 96.25 102 ILE A C 1
ATOM 802 O O . ILE A 1 102 ? -7.011 -2.495 17.368 1.00 96.25 102 ILE A O 1
ATOM 806 N N . SER A 1 103 ? -5.242 -3.636 16.568 1.00 96.75 103 SER A N 1
ATOM 807 C CA . SER A 1 103 ? -5.946 -4.913 16.375 1.00 96.75 103 SER A CA 1
ATOM 808 C C . SER A 1 103 ? -6.669 -5.351 17.658 1.00 96.75 103 SER A C 1
ATOM 810 O O . SER A 1 103 ? -7.878 -5.587 17.666 1.00 96.75 103 SER A O 1
ATOM 812 N N . GLY A 1 104 ? -5.984 -5.318 18.805 1.00 96.12 104 GLY A N 1
ATOM 813 C CA . GLY A 1 104 ? -6.586 -5.665 20.094 1.00 96.12 104 GLY A CA 1
ATOM 814 C C . GLY A 1 104 ? -7.688 -4.708 20.575 1.00 96.12 104 GLY A C 1
ATOM 815 O O . GLY A 1 104 ? -8.496 -5.092 21.427 1.00 96.12 104 GLY A O 1
ATOM 816 N N . MET A 1 105 ? -7.728 -3.462 20.097 1.00 96.69 105 MET A N 1
ATOM 817 C CA . MET A 1 105 ? -8.828 -2.523 20.362 1.00 96.69 105 MET A CA 1
ATOM 818 C C . MET A 1 105 ? -9.999 -2.724 19.397 1.00 96.69 105 MET A C 1
ATOM 820 O O . MET A 1 105 ? -11.145 -2.679 19.842 1.00 96.69 105 MET A O 1
ATOM 824 N N . LEU A 1 106 ? -9.732 -3.013 18.123 1.00 97.12 106 LEU A N 1
ATOM 825 C CA . LEU A 1 106 ? -10.748 -3.366 17.129 1.00 97.12 106 LEU A CA 1
ATOM 826 C C . LEU A 1 106 ? -11.547 -4.601 17.564 1.00 97.12 106 LEU A C 1
ATOM 828 O O . LEU A 1 106 ? -12.777 -4.564 17.561 1.00 97.12 106 LEU A O 1
ATOM 832 N N . THR A 1 107 ? -10.872 -5.641 18.066 1.00 96.62 107 THR A N 1
ATOM 833 C CA . THR A 1 107 ? -11.542 -6.832 18.617 1.00 96.62 107 THR A CA 1
ATOM 834 C C . THR A 1 107 ? -12.476 -6.477 19.776 1.00 96.62 107 THR A C 1
ATOM 836 O O . THR A 1 107 ? -13.591 -6.981 19.853 1.00 96.62 107 THR A O 1
ATOM 839 N N . LYS A 1 108 ? -12.066 -5.563 20.667 1.00 94.94 108 LYS A N 1
ATOM 840 C CA . LYS A 1 108 ? -12.905 -5.109 21.795 1.00 94.94 108 LYS A CA 1
ATOM 841 C C . LYS A 1 108 ? -14.119 -4.300 21.352 1.00 94.94 108 LYS A C 1
ATOM 843 O O . LYS A 1 108 ? -15.110 -4.270 22.072 1.00 94.94 108 LYS A O 1
ATOM 848 N N . LEU A 1 109 ? -14.034 -3.643 20.198 1.00 95.56 109 LEU A N 1
ATOM 849 C CA . LEU A 1 109 ? -15.146 -2.928 19.575 1.00 95.56 109 LEU A CA 1
ATOM 850 C C . LEU A 1 109 ? -16.129 -3.860 18.851 1.00 95.56 109 LEU A C 1
ATOM 852 O O . LEU A 1 109 ? -17.147 -3.375 18.372 1.00 95.56 109 LEU A O 1
ATOM 856 N N . GLY A 1 110 ? -15.842 -5.164 18.765 1.00 95.06 110 GLY A N 1
ATOM 857 C CA . GLY A 1 110 ? -16.647 -6.119 18.000 1.00 95.06 110 GLY A CA 1
ATOM 858 C C . GLY A 1 110 ? -16.306 -6.159 16.509 1.00 95.06 110 GLY A C 1
ATOM 859 O O . GLY A 1 110 ? -16.953 -6.879 15.755 1.00 95.06 110 GLY A O 1
ATOM 860 N N . PHE A 1 111 ? -15.269 -5.441 16.062 1.00 96.50 111 PHE A N 1
ATOM 861 C CA . PHE A 1 111 ? -14.832 -5.497 14.670 1.00 96.50 111 PHE A CA 1
ATOM 862 C C . PHE A 1 111 ? -14.062 -6.797 14.403 1.00 96.50 111 PHE A C 1
ATOM 864 O O . PHE A 1 111 ? -12.895 -6.941 14.782 1.00 96.50 111 PHE A O 1
ATOM 871 N N . ILE A 1 112 ? -14.725 -7.752 13.749 1.00 95.69 112 ILE A N 1
ATOM 872 C CA . ILE A 1 112 ? -14.136 -9.036 13.351 1.00 95.69 112 ILE A CA 1
ATOM 873 C C . ILE A 1 112 ? -13.186 -8.801 12.173 1.00 95.69 112 ILE A C 1
ATOM 875 O O . ILE A 1 112 ? -13.628 -8.401 11.092 1.00 95.69 112 ILE A O 1
ATOM 879 N N . HIS A 1 113 ? -11.895 -9.057 12.387 1.00 96.62 113 HIS A N 1
ATOM 880 C CA . HIS A 1 113 ? -10.843 -8.822 11.403 1.00 96.62 113 HIS A CA 1
ATOM 881 C C . HIS A 1 113 ? -9.719 -9.855 11.491 1.00 96.62 113 HIS A C 1
ATOM 883 O O . HIS A 1 113 ? -9.539 -10.525 12.508 1.00 96.62 113 HIS A O 1
ATOM 889 N N . GLU A 1 114 ? -8.947 -9.923 10.416 1.00 95.81 114 GLU A N 1
ATOM 890 C CA . GLU A 1 114 ? -7.721 -10.696 10.262 1.00 95.81 114 GLU A CA 1
ATOM 891 C C . GLU A 1 114 ? -6.548 -9.732 10.041 1.00 95.81 114 GLU A C 1
ATOM 893 O O . GLU A 1 114 ? -6.739 -8.633 9.518 1.00 95.81 114 GLU A O 1
ATOM 898 N N . ASN A 1 115 ? -5.343 -10.119 10.461 1.00 94.19 115 ASN A N 1
ATOM 899 C CA . ASN A 1 115 ? -4.139 -9.302 10.299 1.00 94.19 115 ASN A CA 1
ATOM 900 C C . ASN A 1 115 ? -3.356 -9.723 9.051 1.00 94.19 115 ASN A C 1
ATOM 902 O O . ASN A 1 115 ? -3.285 -10.914 8.750 1.00 94.19 115 ASN A O 1
ATOM 906 N N . GLU A 1 116 ? -2.701 -8.764 8.396 1.00 90.88 116 GLU A N 1
ATOM 907 C CA . GLU A 1 116 ? -1.759 -8.997 7.292 1.00 90.88 116 GLU A CA 1
ATOM 908 C C . GLU A 1 116 ? -2.369 -9.789 6.120 1.00 90.88 116 GLU A C 1
ATOM 910 O O . GLU A 1 116 ? -1.770 -10.738 5.592 1.00 90.88 116 GLU A O 1
ATOM 915 N N . VAL A 1 117 ? -3.584 -9.410 5.724 1.00 91.06 117 VAL A N 1
ATOM 916 C CA . VAL A 1 117 ? -4.393 -10.119 4.725 1.00 91.06 117 VAL A CA 1
ATOM 917 C C . VAL A 1 117 ? -3.958 -9.724 3.313 1.00 91.06 117 VAL A C 1
ATOM 919 O O . VAL A 1 117 ? -3.895 -8.531 3.012 1.00 91.06 117 VAL A O 1
ATOM 922 N N . PRO A 1 118 ? -3.687 -10.678 2.403 1.00 90.50 118 PRO A N 1
ATOM 923 C CA . PRO A 1 118 ? -3.417 -10.338 1.014 1.00 90.50 118 PRO A CA 1
ATOM 924 C C . PRO A 1 118 ? -4.644 -9.639 0.392 1.00 90.50 118 PRO A C 1
ATOM 926 O O . PRO A 1 118 ? -5.768 -10.120 0.540 1.00 90.50 118 PRO A O 1
ATOM 929 N N . PRO A 1 119 ? -4.467 -8.534 -0.350 1.00 90.31 119 PRO A N 1
ATOM 930 C CA . PRO A 1 119 ? -5.574 -7.808 -0.976 1.00 90.31 119 PRO A CA 1
ATOM 931 C C . PRO A 1 119 ? -6.406 -8.660 -1.942 1.00 90.31 119 PRO A C 1
ATOM 933 O O . PRO A 1 119 ? -7.597 -8.393 -2.126 1.00 90.31 119 PRO A O 1
ATOM 936 N N . LEU A 1 120 ? -5.767 -9.660 -2.558 1.00 85.38 120 LEU A N 1
ATOM 937 C CA . LEU A 1 120 ? -6.342 -10.625 -3.489 1.00 85.38 120 LEU A CA 1
ATOM 938 C C . LEU A 1 120 ? -5.681 -11.991 -3.262 1.00 85.38 120 LEU A C 1
ATOM 940 O O . LEU A 1 120 ? -4.463 -12.105 -3.379 1.00 85.38 120 LEU A O 1
ATOM 944 N N . GLU A 1 121 ? -6.480 -13.013 -2.945 1.00 74.62 121 GLU A N 1
ATOM 945 C CA . GLU A 1 121 ? -5.994 -14.360 -2.599 1.00 74.62 121 GLU A CA 1
ATOM 946 C C . GLU A 1 121 ? -5.239 -15.026 -3.756 1.00 74.62 121 GLU A C 1
ATOM 948 O O . GLU A 1 121 ? -4.214 -15.670 -3.554 1.00 74.62 121 GLU A O 1
ATOM 953 N N . GLU A 1 122 ? -5.704 -14.822 -4.988 1.00 76.75 122 GLU A N 1
ATOM 954 C CA . GLU A 1 122 ? -5.113 -15.427 -6.182 1.00 76.75 122 GLU A CA 1
ATOM 955 C C . GLU A 1 122 ? -3.837 -14.718 -6.687 1.00 76.75 122 GLU A C 1
ATOM 957 O O . GLU A 1 122 ? -3.206 -15.187 -7.636 1.00 76.75 122 GLU A O 1
ATOM 962 N N . TRP A 1 123 ? -3.460 -13.556 -6.129 1.00 74.75 123 TRP A N 1
ATOM 963 C CA . TRP A 1 123 ? -2.339 -12.749 -6.634 1.00 74.75 123 TRP A CA 1
ATOM 964 C C . TRP A 1 123 ? -1.166 -12.782 -5.665 1.00 74.75 123 TRP A C 1
ATOM 966 O O . TRP A 1 123 ? -1.049 -11.940 -4.775 1.00 74.75 123 TRP A O 1
ATOM 976 N N . VAL A 1 124 ? -0.235 -13.705 -5.915 1.00 73.06 124 VAL A N 1
ATOM 977 C CA . VAL A 1 124 ? 0.996 -13.864 -5.123 1.00 73.06 124 VAL A CA 1
ATOM 978 C C . VAL A 1 124 ? 1.741 -12.531 -4.970 1.00 73.06 124 VAL A C 1
ATOM 980 O O . VAL A 1 124 ? 2.093 -12.160 -3.855 1.00 73.06 124 VAL A O 1
ATOM 983 N N . MET A 1 125 ? 1.882 -11.745 -6.045 1.00 71.19 125 MET A N 1
ATOM 984 C CA . MET A 1 125 ? 2.526 -10.418 -5.989 1.00 71.19 125 MET A CA 1
ATOM 985 C C . MET A 1 125 ? 1.766 -9.413 -5.115 1.00 71.19 125 MET A C 1
ATOM 987 O O . MET A 1 125 ? 2.373 -8.590 -4.437 1.00 71.19 125 MET A O 1
ATOM 991 N N . GLY A 1 126 ? 0.434 -9.507 -5.077 1.00 60.66 126 GLY A N 1
ATOM 992 C CA . GLY A 1 126 ? -0.412 -8.639 -4.262 1.00 60.66 126 GLY A CA 1
ATOM 993 C C . GLY A 1 126 ? -0.199 -8.834 -2.762 1.00 60.66 126 GLY A C 1
ATOM 994 O O . GLY A 1 126 ? -0.429 -7.906 -1.997 1.00 60.66 126 GLY A O 1
ATOM 995 N N . SER A 1 127 ? 0.295 -9.992 -2.322 1.00 68.19 127 SER A N 1
ATOM 996 C CA . SER A 1 127 ? 0.543 -10.241 -0.896 1.00 68.19 127 SER A CA 1
ATOM 997 C C . SER A 1 127 ? 1.714 -9.435 -0.310 1.00 68.19 127 SER A C 1
ATOM 999 O O . SER A 1 127 ? 1.766 -9.251 0.903 1.00 68.19 127 SER A O 1
ATOM 1001 N N . MET A 1 128 ? 2.573 -8.840 -1.152 1.00 76.62 128 MET A N 1
ATOM 1002 C CA . MET A 1 128 ? 3.520 -7.792 -0.732 1.00 76.62 128 MET A CA 1
ATOM 1003 C C . MET A 1 128 ? 2.828 -6.510 -0.258 1.00 76.62 128 MET A C 1
ATOM 1005 O O . MET A 1 128 ? 3.408 -5.709 0.467 1.00 76.62 128 MET A O 1
ATOM 1009 N N . LEU A 1 129 ? 1.587 -6.309 -0.693 1.00 86.88 129 LEU A N 1
ATOM 1010 C CA . LEU A 1 129 ? 0.731 -5.186 -0.337 1.00 86.88 129 LEU A CA 1
ATOM 1011 C C . LEU A 1 129 ? -0.297 -5.616 0.715 1.00 86.88 129 LEU A C 1
ATOM 1013 O O . LEU A 1 129 ? -1.417 -5.109 0.698 1.00 86.88 129 LEU A O 1
ATOM 1017 N N . ALA A 1 130 ? 0.073 -6.561 1.591 1.00 90.56 130 ALA A N 1
ATOM 1018 C CA . ALA A 1 130 ? -0.775 -7.051 2.672 1.00 90.56 130 ALA A CA 1
ATOM 1019 C C . ALA A 1 130 ? -1.453 -5.893 3.413 1.00 90.56 130 ALA A C 1
ATOM 1021 O O . ALA A 1 130 ? -0.840 -4.860 3.687 1.00 90.56 130 ALA A O 1
ATOM 1022 N N . ILE A 1 131 ? -2.740 -6.071 3.678 1.00 94.62 131 ILE A N 1
ATOM 1023 C CA . ILE A 1 131 ? -3.557 -5.142 4.442 1.00 94.62 131 ILE A CA 1
ATOM 1024 C C . ILE A 1 131 ? -3.280 -5.404 5.913 1.00 94.62 131 ILE A C 1
ATOM 1026 O O . ILE A 1 131 ? -3.470 -6.536 6.365 1.00 94.62 131 ILE A O 1
ATOM 1030 N N . ASP A 1 132 ? -2.897 -4.369 6.659 1.00 94.69 132 ASP A N 1
ATOM 1031 C CA . ASP A 1 132 ? -2.505 -4.514 8.063 1.00 94.69 132 ASP A CA 1
ATOM 1032 C C . ASP A 1 132 ? -3.601 -5.222 8.877 1.00 94.69 132 ASP A C 1
ATOM 1034 O O . ASP A 1 132 ? -3.338 -6.198 9.581 1.00 94.69 132 ASP A O 1
ATOM 1038 N N . MET A 1 133 ? -4.853 -4.769 8.736 1.00 96.81 133 MET A N 1
ATOM 1039 C CA . MET A 1 133 ? -6.041 -5.358 9.359 1.00 96.81 133 MET A CA 1
ATOM 1040 C C . MET A 1 133 ? -7.224 -5.323 8.384 1.00 96.81 133 MET A C 1
ATOM 1042 O O . MET A 1 133 ? -7.608 -4.257 7.910 1.00 96.81 133 MET A O 1
ATOM 1046 N N . ALA A 1 134 ? -7.866 -6.457 8.107 1.00 97.19 134 ALA A N 1
ATOM 1047 C CA . ALA A 1 134 ? -8.966 -6.524 7.144 1.00 97.19 134 ALA A CA 1
ATOM 1048 C C . ALA A 1 134 ? -10.182 -7.289 7.673 1.00 97.19 134 ALA A C 1
ATOM 1050 O O . ALA A 1 134 ? -10.053 -8.262 8.409 1.00 97.19 134 ALA A O 1
ATOM 1051 N N . CYS A 1 135 ? -11.376 -6.887 7.236 1.00 96.88 135 CYS A N 1
ATOM 1052 C CA . CYS A 1 135 ? -12.599 -7.685 7.318 1.00 96.88 135 CYS A CA 1
ATOM 1053 C C . CYS A 1 135 ? -12.966 -8.153 5.897 1.00 96.88 135 CYS A C 1
ATOM 1055 O O . CYS A 1 135 ? -13.675 -7.425 5.187 1.00 96.88 135 CYS A O 1
ATOM 1057 N N . PRO A 1 136 ? -12.501 -9.339 5.445 1.00 95.31 136 PRO A N 1
ATOM 1058 C CA . PRO A 1 136 ? -12.689 -9.795 4.064 1.00 95.31 136 PRO A CA 1
ATOM 1059 C C . PRO A 1 136 ? -14.157 -9.893 3.656 1.00 95.31 136 PRO A C 1
ATOM 1061 O O . PRO A 1 136 ? -14.533 -9.447 2.573 1.00 95.31 136 PRO A O 1
ATOM 1064 N N . LYS A 1 137 ? -15.010 -10.375 4.571 1.00 93.81 137 LYS A N 1
ATOM 1065 C CA . LYS A 1 137 ? -16.458 -10.512 4.358 1.00 93.81 137 LYS A CA 1
ATOM 1066 C C . LYS A 1 137 ? -17.137 -9.195 3.969 1.00 93.81 137 LYS A C 1
ATOM 1068 O O . LYS A 1 137 ? -18.100 -9.209 3.210 1.00 93.81 137 LYS A O 1
ATOM 1073 N N . GLN A 1 138 ? -16.660 -8.073 4.506 1.00 94.44 138 GLN A N 1
ATOM 1074 C CA . GLN A 1 138 ? -17.217 -6.742 4.245 1.00 94.44 138 GLN A CA 1
ATOM 1075 C C . GLN A 1 138 ? -16.365 -5.920 3.267 1.00 94.44 138 GLN A C 1
ATOM 1077 O O . GLN A 1 138 ? -16.718 -4.777 2.986 1.00 94.44 138 GLN A O 1
ATOM 1082 N N . LYS A 1 139 ? -15.244 -6.472 2.775 1.00 96.06 139 LYS A N 1
ATOM 1083 C CA . LYS A 1 139 ? -14.224 -5.753 1.999 1.00 96.06 139 LYS A CA 1
ATOM 1084 C C . LYS A 1 139 ? -13.811 -4.431 2.657 1.00 96.06 139 LYS A C 1
ATOM 1086 O O . LYS A 1 139 ? -13.718 -3.399 2.001 1.00 96.06 139 LYS A O 1
ATOM 1091 N N . ILE A 1 140 ? -13.543 -4.463 3.964 1.00 97.88 140 ILE A N 1
ATOM 1092 C CA . ILE A 1 140 ? -13.004 -3.314 4.711 1.00 97.88 140 ILE A CA 1
ATOM 1093 C C . ILE A 1 140 ? -11.528 -3.562 5.004 1.00 97.88 140 ILE A C 1
ATOM 1095 O O . ILE A 1 140 ? -11.188 -4.587 5.590 1.00 97.88 140 ILE A O 1
ATOM 1099 N N . ALA A 1 141 ? -10.681 -2.615 4.616 1.00 97.94 141 ALA A N 1
ATOM 1100 C CA . ALA A 1 141 ? -9.255 -2.581 4.900 1.00 97.94 141 ALA A CA 1
ATOM 1101 C C . ALA A 1 141 ? -8.965 -1.464 5.910 1.00 97.94 141 ALA A C 1
ATOM 1103 O O . ALA A 1 141 ? -9.461 -0.349 5.756 1.00 97.94 141 ALA A O 1
ATOM 1104 N N . ILE A 1 142 ? -8.169 -1.754 6.932 1.00 97.88 142 ILE A N 1
ATOM 1105 C CA . ILE A 1 142 ? -7.649 -0.789 7.898 1.00 97.88 142 ILE A CA 1
ATOM 1106 C C . ILE A 1 142 ? -6.130 -0.792 7.754 1.00 97.88 142 ILE A C 1
ATOM 1108 O O . ILE A 1 142 ? -5.488 -1.816 7.971 1.00 97.88 142 ILE A O 1
ATOM 1112 N N . GLU A 1 143 ? -5.581 0.364 7.397 1.00 97.06 143 GLU A N 1
ATOM 1113 C CA . GLU A 1 143 ? -4.146 0.593 7.200 1.00 97.06 143 GLU A CA 1
ATOM 1114 C C . GLU A 1 143 ? -3.642 1.521 8.308 1.00 97.06 143 GLU A C 1
ATOM 1116 O O . GLU A 1 143 ? -4.236 2.577 8.547 1.00 97.06 143 GLU A O 1
ATOM 1121 N N . PHE A 1 144 ? -2.571 1.145 9.003 1.00 95.38 144 PHE A N 1
ATOM 1122 C CA . PHE A 1 144 ? -1.888 1.993 9.972 1.00 95.38 144 PHE A CA 1
ATOM 1123 C C . PHE A 1 144 ? -0.601 2.560 9.368 1.00 95.38 144 PHE A C 1
ATOM 1125 O O . PHE A 1 144 ? 0.463 1.944 9.369 1.00 95.38 144 PHE A O 1
ATOM 1132 N N . ASP A 1 145 ? -0.685 3.808 8.921 1.00 93.38 145 ASP A N 1
ATOM 1133 C CA . ASP A 1 145 ? 0.419 4.488 8.261 1.00 93.38 145 ASP A CA 1
ATOM 1134 C C . ASP A 1 145 ? 1.375 5.091 9.296 1.00 93.38 145 ASP A C 1
ATOM 1136 O O . ASP A 1 145 ? 1.097 6.136 9.890 1.00 93.38 145 ASP A O 1
ATOM 1140 N N . GLY A 1 146 ? 2.522 4.438 9.512 1.00 91.12 146 GLY A N 1
ATOM 1141 C CA . GLY A 1 146 ? 3.613 4.936 10.359 1.00 91.12 146 GLY A CA 1
ATOM 1142 C C . GLY A 1 146 ? 4.330 6.177 9.786 1.00 91.12 146 GLY A C 1
ATOM 1143 O O . GLY A 1 146 ? 4.081 6.578 8.652 1.00 91.12 146 GLY A O 1
ATOM 1144 N N . PRO A 1 147 ? 5.300 6.780 10.505 1.00 90.88 147 PRO A N 1
ATOM 1145 C CA . PRO A 1 147 ? 5.980 8.004 10.055 1.00 90.88 147 PRO A CA 1
ATOM 1146 C C . PRO A 1 147 ? 6.647 7.929 8.671 1.00 90.88 147 PRO A C 1
ATOM 1148 O O . PRO A 1 147 ? 6.732 8.937 7.974 1.00 90.88 147 PRO A O 1
ATOM 1151 N N . SER A 1 148 ? 7.118 6.751 8.252 1.00 91.38 148 SER A N 1
ATOM 1152 C CA . SER A 1 148 ? 7.729 6.522 6.931 1.00 91.38 148 SER A CA 1
ATOM 1153 C C . SER A 1 148 ? 6.746 6.651 5.764 1.00 91.38 148 SER A C 1
ATOM 1155 O O . SER A 1 148 ? 7.173 6.841 4.627 1.00 91.38 148 SER A O 1
ATOM 1157 N N . HIS A 1 149 ? 5.442 6.577 6.031 1.00 92.69 149 HIS A N 1
ATOM 1158 C CA . HIS A 1 149 ? 4.383 6.652 5.024 1.00 92.69 149 HIS A CA 1
ATOM 1159 C C . HIS A 1 149 ? 4.101 8.090 4.563 1.00 92.69 149 HIS A C 1
ATOM 1161 O O . HIS A 1 149 ? 3.312 8.302 3.640 1.00 92.69 149 HIS A O 1
ATOM 1167 N N . TYR A 1 150 ? 4.775 9.075 5.161 1.00 94.50 150 TYR A N 1
ATOM 1168 C CA . TYR A 1 150 ? 4.572 10.498 4.921 1.00 94.50 150 TYR A CA 1
ATOM 1169 C C . TYR A 1 150 ? 5.843 11.177 4.409 1.00 94.50 150 TYR A C 1
ATOM 1171 O O . TYR A 1 150 ? 6.968 10.746 4.668 1.00 94.50 150 TYR A O 1
ATOM 1179 N N . LEU A 1 151 ? 5.659 12.271 3.672 1.00 94.19 151 LEU A N 1
ATOM 1180 C CA . LEU A 1 151 ? 6.747 13.120 3.202 1.00 94.19 151 LEU A CA 1
ATOM 1181 C C . LEU A 1 151 ? 7.394 13.863 4.368 1.00 94.19 151 LEU A C 1
ATOM 1183 O O . LEU A 1 151 ? 6.724 14.205 5.344 1.00 94.19 151 LEU A O 1
ATOM 1187 N N . LYS A 1 152 ? 8.683 14.171 4.226 1.00 94.69 152 LYS A N 1
ATOM 1188 C CA . LYS A 1 152 ? 9.427 15.012 5.164 1.00 94.69 152 LYS A CA 1
ATOM 1189 C C . LYS A 1 152 ? 9.665 16.394 4.571 1.00 94.69 152 LYS A C 1
ATOM 1191 O O . LYS A 1 152 ? 9.970 16.509 3.384 1.00 94.69 152 LYS A O 1
ATOM 1196 N N . SER A 1 153 ? 9.554 17.426 5.398 1.00 94.00 153 SER A N 1
ATOM 1197 C CA . SER A 1 153 ? 9.896 18.797 5.025 1.00 94.00 153 SER A CA 1
ATOM 1198 C C . SER A 1 153 ? 11.375 18.896 4.658 1.00 94.00 153 SER A C 1
ATOM 1200 O O . SER A 1 153 ? 12.248 18.424 5.391 1.00 94.00 153 SER A O 1
ATOM 1202 N N . VAL A 1 154 ? 11.664 19.529 3.521 1.00 92.56 154 VAL A N 1
ATOM 1203 C CA . VAL A 1 154 ? 13.043 19.795 3.096 1.00 92.56 154 VAL A CA 1
ATOM 1204 C C . VAL A 1 154 ? 13.690 20.766 4.087 1.00 92.56 154 VAL A C 1
ATOM 1206 O O . VAL A 1 154 ? 13.082 21.756 4.481 1.00 92.56 154 VAL A O 1
ATOM 1209 N N . GLY A 1 155 ? 14.924 20.480 4.501 1.00 93.06 155 GLY A N 1
ATOM 1210 C CA . GLY A 1 155 ? 15.685 21.302 5.447 1.00 93.06 155 GLY A CA 1
ATOM 1211 C C . GLY A 1 155 ? 15.518 20.883 6.908 1.00 93.06 155 GLY A C 1
ATOM 1212 O O . GLY A 1 155 ? 16.525 20.710 7.585 1.00 93.06 155 GLY A O 1
ATOM 1213 N N . THR A 1 156 ? 14.288 20.665 7.386 1.00 93.31 156 THR A N 1
ATOM 1214 C CA . THR A 1 156 ? 14.049 20.291 8.797 1.00 93.31 156 THR A CA 1
ATOM 1215 C C . THR A 1 156 ? 13.959 18.783 9.022 1.00 93.31 156 THR A C 1
ATOM 1217 O O . THR A 1 156 ? 14.306 18.296 10.092 1.00 93.31 156 THR A O 1
ATOM 1220 N N . GLY A 1 157 ? 13.517 18.020 8.015 1.00 91.50 157 GLY A N 1
ATOM 1221 C CA . GLY A 1 157 ? 13.281 16.582 8.145 1.00 91.50 157 GLY A CA 1
ATOM 1222 C C . GLY A 1 157 ? 11.999 16.221 8.905 1.00 91.50 157 GLY A C 1
ATOM 1223 O O . GLY A 1 157 ? 11.741 15.031 9.106 1.00 91.50 157 GLY A O 1
ATOM 1224 N N . ASP A 1 158 ? 11.192 17.216 9.287 1.00 93.19 158 ASP A N 1
ATOM 1225 C CA . ASP A 1 158 ? 9.931 17.010 9.999 1.00 93.19 158 ASP A CA 1
ATOM 1226 C C . ASP A 1 158 ? 8.945 16.228 9.141 1.00 93.19 158 ASP A C 1
ATOM 1228 O O . ASP A 1 158 ? 8.771 16.503 7.952 1.00 93.19 158 ASP A O 1
ATOM 1232 N N . VAL A 1 159 ? 8.274 15.257 9.753 1.00 92.19 159 VAL A N 1
ATOM 1233 C CA . VAL A 1 159 ? 7.273 14.445 9.068 1.00 92.19 159 VAL A CA 1
ATOM 1234 C C . VAL A 1 159 ? 6.007 15.277 8.862 1.00 92.19 159 VAL A C 1
ATOM 1236 O O . VAL A 1 159 ? 5.410 15.788 9.806 1.00 92.19 159 VAL A O 1
ATOM 1239 N N . THR A 1 160 ? 5.600 15.424 7.606 1.00 93.12 160 THR A N 1
ATOM 1240 C CA . THR A 1 160 ? 4.389 16.150 7.212 1.00 93.12 160 THR A CA 1
ATOM 1241 C C . THR A 1 160 ? 3.149 15.260 7.336 1.00 93.12 160 THR A C 1
ATOM 1243 O O . THR A 1 160 ? 3.243 14.064 7.592 1.00 93.12 160 THR A O 1
ATOM 1246 N N . ARG A 1 161 ? 1.955 15.823 7.114 1.00 91.56 161 ARG A N 1
ATOM 1247 C CA . ARG A 1 161 ? 0.713 15.038 6.962 1.00 91.56 161 ARG A CA 1
ATOM 1248 C C . ARG A 1 161 ? 0.459 14.557 5.528 1.00 91.56 161 ARG A C 1
ATOM 1250 O O . ARG A 1 161 ? -0.568 13.937 5.271 1.00 91.56 161 ARG A O 1
ATOM 1257 N N . LEU A 1 162 ? 1.361 14.842 4.587 1.00 91.94 162 LEU A N 1
ATOM 1258 C CA . LEU A 1 162 ? 1.206 14.441 3.192 1.00 91.94 162 LEU A CA 1
ATOM 1259 C C . LEU A 1 162 ? 1.753 13.028 2.993 1.00 91.94 162 LEU A C 1
ATOM 1261 O O . LEU A 1 162 ? 2.942 12.794 3.190 1.00 91.94 162 LEU A O 1
ATOM 1265 N N . GLU A 1 163 ? 0.890 12.100 2.582 1.00 93.38 163 GLU A N 1
ATOM 1266 C CA . GLU A 1 163 ? 1.283 10.736 2.209 1.00 93.38 163 GLU A CA 1
ATOM 1267 C C . GLU A 1 163 ? 2.327 10.748 1.082 1.00 93.38 163 GLU A C 1
ATOM 1269 O O . GLU A 1 163 ? 2.240 11.545 0.135 1.00 93.38 163 GLU A O 1
ATOM 1274 N N . ASN A 1 164 ? 3.288 9.828 1.160 1.00 93.38 164 ASN A N 1
ATOM 1275 C CA . ASN A 1 164 ? 4.237 9.596 0.079 1.00 93.38 164 ASN A CA 1
ATOM 1276 C C . ASN A 1 164 ? 3.563 8.876 -1.116 1.00 93.38 164 ASN A C 1
ATOM 1278 O O . ASN A 1 164 ? 2.409 8.441 -1.049 1.00 93.38 164 ASN A O 1
ATOM 1282 N N . GLY A 1 165 ? 4.280 8.768 -2.240 1.00 92.56 165 GLY A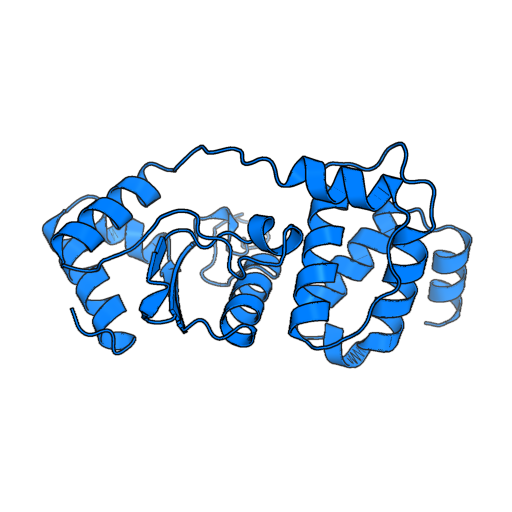 N 1
ATOM 1283 C CA . GLY A 1 165 ? 3.739 8.164 -3.464 1.00 92.56 165 GLY A CA 1
ATOM 1284 C C . GLY A 1 165 ? 3.360 6.687 -3.314 1.00 92.56 165 GLY A C 1
ATOM 1285 O O . GLY A 1 165 ? 2.316 6.282 -3.818 1.00 92.56 165 GLY A O 1
ATOM 1286 N N . ALA A 1 166 ? 4.164 5.904 -2.592 1.00 92.62 166 ALA A N 1
ATOM 1287 C CA . ALA A 1 166 ? 3.927 4.476 -2.388 1.00 92.62 166 ALA A CA 1
ATOM 1288 C C . ALA A 1 166 ? 2.666 4.226 -1.543 1.00 92.62 166 ALA A C 1
ATOM 1290 O O . ALA A 1 166 ? 1.814 3.432 -1.936 1.00 92.62 166 ALA A O 1
ATOM 1291 N N . THR A 1 167 ? 2.488 4.974 -0.449 1.00 93.56 167 THR A N 1
ATOM 1292 C CA . THR A 1 167 ? 1.288 4.919 0.403 1.00 93.56 167 THR A CA 1
ATOM 1293 C C . THR A 1 167 ? 0.026 5.246 -0.394 1.00 93.56 167 THR A C 1
ATOM 1295 O O . THR A 1 167 ? -0.940 4.481 -0.386 1.00 93.56 167 THR A O 1
ATOM 1298 N N . LYS A 1 168 ? 0.054 6.339 -1.172 1.00 94.19 168 LYS A N 1
ATOM 1299 C CA . LYS A 1 168 ? -1.063 6.706 -2.057 1.00 94.19 168 LYS A CA 1
ATOM 1300 C C . LYS A 1 168 ? -1.357 5.619 -3.087 1.00 94.19 168 LYS A C 1
ATOM 1302 O O . LYS A 1 168 ? -2.521 5.318 -3.340 1.00 94.19 168 LYS A O 1
ATOM 1307 N N . ALA A 1 169 ? -0.321 5.031 -3.681 1.00 93.88 169 ALA A N 1
ATOM 1308 C CA . ALA A 1 169 ? -0.467 3.973 -4.674 1.00 93.88 169 ALA A CA 1
ATOM 1309 C C . ALA A 1 169 ? -1.093 2.705 -4.087 1.00 93.88 169 ALA A C 1
ATOM 1311 O O . ALA A 1 169 ? -2.054 2.204 -4.673 1.00 93.88 169 ALA A O 1
ATOM 1312 N N . LYS A 1 170 ? -0.635 2.249 -2.911 1.00 94.81 170 LYS A N 1
ATOM 1313 C CA . LYS A 1 170 ? -1.242 1.123 -2.182 1.00 94.81 170 LYS A CA 1
ATOM 1314 C C . LYS A 1 170 ? -2.721 1.394 -1.918 1.00 94.81 170 LYS A C 1
ATOM 1316 O O . LYS A 1 170 ? -3.556 0.578 -2.291 1.00 94.81 170 LYS A O 1
ATOM 1321 N N . ARG A 1 171 ? -3.069 2.567 -1.379 1.00 95.12 171 ARG A N 1
ATOM 1322 C CA . ARG A 1 171 ? -4.470 2.938 -1.125 1.00 95.12 171 ARG A CA 1
ATOM 1323 C C . ARG A 1 171 ? -5.324 2.894 -2.396 1.00 95.12 171 ARG A C 1
ATOM 1325 O O . ARG A 1 171 ? -6.354 2.225 -2.403 1.00 95.12 171 ARG A O 1
ATOM 1332 N N . ARG A 1 172 ? -4.875 3.521 -3.493 1.00 93.81 172 ARG A N 1
ATOM 1333 C CA . ARG A 1 172 ? -5.586 3.476 -4.790 1.00 93.81 172 ARG A CA 1
ATOM 1334 C C . ARG A 1 172 ? -5.741 2.051 -5.315 1.00 93.81 172 ARG A C 1
ATOM 1336 O O . ARG A 1 172 ? -6.768 1.729 -5.905 1.00 93.81 172 ARG A O 1
ATOM 1343 N N . PHE A 1 173 ? -4.720 1.215 -5.148 1.00 93.94 173 PHE A N 1
ATOM 1344 C CA . PHE A 1 173 ? -4.766 -0.190 -5.535 1.00 93.94 173 PHE A CA 1
ATOM 1345 C C . PHE A 1 173 ? -5.834 -0.949 -4.744 1.00 93.94 173 PHE A C 1
ATOM 1347 O O . PHE A 1 173 ? -6.695 -1.573 -5.359 1.00 93.94 173 PHE A O 1
ATOM 1354 N N . LEU A 1 174 ? -5.835 -0.830 -3.413 1.00 96.06 174 LEU A N 1
ATOM 1355 C CA . LEU A 1 174 ? -6.830 -1.461 -2.542 1.00 96.06 174 LEU A CA 1
ATOM 1356 C C . LEU A 1 174 ? -8.255 -1.017 -2.897 1.00 96.06 174 LEU A C 1
ATOM 1358 O O . LEU A 1 174 ? -9.135 -1.859 -3.074 1.00 96.06 174 LEU A O 1
ATOM 1362 N N . GLU A 1 175 ? -8.472 0.287 -3.077 1.00 95.69 175 GLU A N 1
ATOM 1363 C CA . GLU A 1 175 ? -9.757 0.845 -3.519 1.00 95.69 175 GLU A CA 1
ATOM 1364 C C . GLU A 1 175 ? -10.187 0.256 -4.873 1.00 95.69 175 GLU A C 1
ATOM 1366 O O . GLU A 1 175 ? -11.339 -0.143 -5.058 1.00 95.69 175 GLU A O 1
ATOM 1371 N N . ARG A 1 176 ? -9.252 0.138 -5.823 1.00 93.19 176 ARG A N 1
ATOM 1372 C CA . ARG A 1 176 ? -9.516 -0.384 -7.171 1.00 93.19 176 ARG A CA 1
ATOM 1373 C C . ARG A 1 176 ? -9.873 -1.863 -7.189 1.00 93.19 176 ARG A C 1
ATOM 1375 O O . ARG A 1 176 ? -10.712 -2.264 -7.992 1.00 93.19 176 ARG A O 1
ATOM 1382 N N . VAL A 1 177 ? -9.272 -2.659 -6.310 1.00 93.69 177 VAL A N 1
ATOM 1383 C CA . VAL A 1 177 ? -9.601 -4.085 -6.159 1.00 93.69 177 VAL A CA 1
ATOM 1384 C C . VAL A 1 177 ? -10.789 -4.316 -5.206 1.00 93.69 177 VAL A C 1
ATOM 1386 O O . VAL A 1 177 ? -11.077 -5.448 -4.819 1.00 93.69 177 VAL A O 1
ATOM 1389 N N . GLY A 1 178 ? -11.520 -3.247 -4.866 1.00 95.62 178 GLY A N 1
ATOM 1390 C CA . GLY A 1 178 ? -12.836 -3.302 -4.234 1.00 95.62 178 GLY A CA 1
ATOM 1391 C C . GLY A 1 178 ? -12.843 -3.163 -2.714 1.00 95.62 178 GLY A C 1
ATOM 1392 O O . GLY A 1 178 ? -13.888 -3.387 -2.106 1.00 95.62 178 GLY A O 1
ATOM 1393 N N . TRP A 1 179 ? -11.721 -2.809 -2.084 1.00 97.50 179 TRP A N 1
ATOM 1394 C CA . TRP A 1 179 ? -11.682 -2.556 -0.645 1.00 97.50 179 TRP A CA 1
ATOM 1395 C C . TRP A 1 179 ? -12.155 -1.143 -0.307 1.00 97.50 179 TRP A C 1
ATOM 1397 O O . TRP A 1 179 ? -11.745 -0.157 -0.915 1.00 97.50 179 TRP A O 1
ATOM 1407 N N . LYS A 1 180 ? -12.961 -1.027 0.745 1.00 97.62 180 LYS A N 1
ATOM 1408 C CA . LYS A 1 180 ? -13.144 0.227 1.470 1.00 97.62 180 LYS A CA 1
ATOM 1409 C C . LYS A 1 180 ? -11.960 0.408 2.416 1.00 97.62 180 LYS A C 1
ATOM 1411 O O . LYS A 1 180 ? -11.839 -0.348 3.378 1.00 97.62 180 LYS A O 1
ATOM 1416 N N . VAL A 1 181 ? -11.117 1.402 2.156 1.00 97.75 181 VAL A N 1
ATOM 1417 C CA . VAL A 1 181 ? -9.895 1.644 2.936 1.00 97.75 181 VAL A CA 1
ATOM 1418 C C . VAL A 1 181 ? -10.139 2.686 4.030 1.00 97.75 181 VAL A C 1
ATOM 1420 O O . VAL A 1 181 ? -10.694 3.753 3.776 1.00 97.75 181 VAL A O 1
ATOM 1423 N N . ILE A 1 182 ? -9.718 2.369 5.253 1.00 97.56 182 ILE A N 1
ATOM 1424 C CA . ILE A 1 182 ? -9.712 3.250 6.422 1.00 97.56 182 ILE A CA 1
ATOM 1425 C C . ILE A 1 182 ? -8.255 3.440 6.847 1.00 97.56 182 ILE A C 1
ATOM 1427 O O . ILE A 1 182 ? -7.667 2.563 7.478 1.00 97.56 182 ILE A O 1
ATOM 1431 N N . ASN A 1 183 ? -7.674 4.595 6.528 1.00 95.62 183 ASN A N 1
ATOM 1432 C CA . ASN A 1 183 ? -6.313 4.929 6.947 1.00 95.62 183 ASN A CA 1
ATOM 1433 C C . ASN A 1 183 ? -6.298 5.529 8.361 1.00 95.62 183 ASN A C 1
ATOM 1435 O O . ASN A 1 183 ? -7.017 6.486 8.684 1.00 95.62 183 ASN A O 1
ATOM 1439 N N . LEU A 1 184 ? -5.438 4.973 9.208 1.00 95.62 184 LEU A N 1
ATOM 1440 C CA . LEU A 1 184 ? -5.132 5.447 10.547 1.00 95.62 184 LEU A CA 1
ATOM 1441 C C . LEU A 1 184 ? -3.781 6.162 10.509 1.00 95.62 184 LEU A C 1
ATOM 1443 O O . LEU A 1 184 ? -2.728 5.533 10.446 1.00 95.62 184 LEU A O 1
ATOM 1447 N N . ASN A 1 185 ? -3.820 7.492 10.563 1.00 92.50 185 ASN A N 1
ATOM 1448 C CA . ASN A 1 185 ? -2.618 8.318 10.569 1.00 92.50 185 ASN A CA 1
ATOM 1449 C C . ASN A 1 185 ? -1.868 8.180 11.903 1.00 92.50 185 ASN A C 1
ATOM 1451 O O . ASN A 1 185 ? -2.473 8.343 12.968 1.00 92.50 185 ASN A O 1
ATOM 1455 N N . TYR A 1 186 ? -0.553 7.930 11.867 1.00 92.19 186 TYR A N 1
ATOM 1456 C CA . TYR A 1 186 ? 0.231 7.813 13.100 1.00 92.19 186 TYR A CA 1
ATOM 1457 C C . TYR A 1 186 ? 0.214 9.078 13.970 1.00 92.19 186 TYR A C 1
ATOM 1459 O O . TYR A 1 186 ? 0.334 8.951 15.185 1.00 92.19 186 TYR A O 1
ATOM 1467 N N . GLN A 1 187 ? 0.096 10.278 13.388 1.00 92.56 187 GLN A N 1
ATOM 1468 C CA . GLN A 1 187 ? 0.061 11.538 14.140 1.00 92.56 187 GLN A CA 1
ATOM 1469 C C . GLN A 1 187 ? -1.187 11.579 15.020 1.00 92.56 187 GLN A C 1
ATOM 1471 O O . GLN A 1 187 ? -1.057 11.753 16.228 1.00 92.56 187 GLN A O 1
ATOM 1476 N N . ASP A 1 188 ? -2.359 11.289 14.442 1.00 93.75 188 ASP A N 1
ATOM 1477 C CA . ASP A 1 188 ? -3.617 11.172 15.189 1.00 93.75 188 ASP A CA 1
ATOM 1478 C C . ASP A 1 188 ? -3.518 10.065 16.256 1.00 93.75 188 ASP A C 1
ATOM 1480 O O . ASP A 1 188 ? -3.994 10.207 17.380 1.00 93.75 188 ASP A O 1
ATOM 1484 N N . TRP A 1 189 ? -2.882 8.938 15.914 1.00 93.75 189 TRP A N 1
ATOM 1485 C CA . TRP A 1 189 ? -2.743 7.809 16.830 1.00 93.75 189 TRP A CA 1
ATOM 1486 C C . TRP A 1 189 ? -1.841 8.118 18.028 1.00 93.75 189 TRP A C 1
ATOM 1488 O O . TRP A 1 189 ? -2.157 7.718 19.147 1.00 93.75 189 TRP A O 1
ATOM 1498 N N . ILE A 1 190 ? -0.721 8.822 17.832 1.00 92.50 190 ILE A N 1
ATOM 1499 C CA . ILE A 1 190 ? 0.206 9.167 18.921 1.00 92.50 190 ILE A CA 1
ATOM 1500 C C . ILE A 1 190 ? -0.483 10.014 19.994 1.00 92.50 190 ILE A C 1
ATOM 1502 O O . ILE A 1 190 ? -0.173 9.837 21.173 1.00 92.50 190 ILE A O 1
ATOM 1506 N N . GLU A 1 191 ? -1.430 10.867 19.605 1.00 93.00 191 GLU A N 1
ATOM 1507 C CA . GLU A 1 191 ? -2.189 11.708 20.534 1.00 93.00 191 GLU A CA 1
ATOM 1508 C C . GLU A 1 191 ? -3.053 10.875 21.495 1.00 93.00 191 GLU A C 1
ATOM 1510 O O . GLU A 1 191 ? -3.176 11.230 22.663 1.00 93.00 191 GLU A O 1
ATOM 1515 N N . VAL A 1 192 ? -3.581 9.729 21.045 1.00 93.75 192 VAL A N 1
ATOM 1516 C CA . VAL A 1 192 ? -4.557 8.924 21.810 1.00 93.75 192 VAL A CA 1
ATOM 1517 C C . VAL A 1 192 ? -4.023 7.580 22.317 1.00 93.75 192 VAL A C 1
ATOM 1519 O O . VAL A 1 192 ? -4.617 6.968 23.204 1.00 93.75 192 VAL A O 1
ATOM 1522 N N . ARG A 1 193 ? -2.892 7.080 21.796 1.00 89.31 193 ARG A N 1
ATOM 1523 C CA . ARG A 1 193 ? -2.402 5.704 22.052 1.00 89.31 193 ARG A CA 1
ATOM 1524 C C . ARG A 1 193 ? -2.086 5.392 23.516 1.00 89.31 193 ARG A C 1
ATOM 1526 O O . ARG A 1 193 ? -2.004 4.220 23.886 1.00 89.31 193 ARG A O 1
ATOM 1533 N N . HIS A 1 194 ? -1.851 6.415 24.337 1.00 90.88 194 HIS A N 1
ATOM 1534 C CA . HIS A 1 194 ? -1.501 6.261 25.750 1.00 90.88 194 HIS A CA 1
ATOM 1535 C C . HIS A 1 194 ? -2.735 6.047 26.638 1.00 90.88 194 HIS A C 1
ATOM 1537 O O . HIS A 1 194 ? -2.621 5.431 27.697 1.00 90.88 194 HIS A O 1
ATOM 1543 N N . ASN A 1 195 ? -3.918 6.476 26.187 1.00 93.44 195 ASN A N 1
ATOM 1544 C CA . ASN A 1 195 ? -5.180 6.273 26.883 1.00 93.44 195 ASN A CA 1
ATOM 1545 C C . ASN A 1 195 ? -6.056 5.284 26.107 1.00 93.44 195 ASN A C 1
ATOM 1547 O O . ASN A 1 195 ? -6.582 5.566 25.033 1.00 93.44 195 ASN A O 1
ATOM 1551 N N . LYS A 1 196 ? -6.263 4.101 26.689 1.00 91.12 196 LYS A N 1
ATOM 1552 C CA . LYS A 1 196 ? -7.034 3.026 26.054 1.00 91.12 196 LYS A CA 1
ATOM 1553 C C . LYS A 1 196 ? -8.460 3.448 25.680 1.00 91.12 196 LYS A C 1
ATOM 1555 O O . LYS A 1 196 ? -8.951 3.011 24.643 1.00 91.12 196 LYS A O 1
ATOM 1560 N N . SER A 1 197 ? -9.122 4.264 26.499 1.00 93.69 197 SER A N 1
ATOM 1561 C CA . SER A 1 197 ? -10.495 4.710 26.237 1.00 93.69 197 SER A CA 1
ATOM 1562 C C . SER A 1 197 ? -10.557 5.700 25.073 1.00 93.69 197 SER A C 1
ATOM 1564 O O . SER A 1 197 ? -11.447 5.592 24.231 1.00 93.69 197 SER A O 1
ATOM 1566 N N . GLU A 1 198 ? -9.587 6.613 24.979 1.00 95.75 198 GLU A N 1
ATOM 1567 C CA . GLU A 1 198 ? -9.469 7.551 23.854 1.00 95.75 198 GLU A CA 1
ATOM 1568 C C . GLU A 1 198 ? -9.131 6.823 22.553 1.00 95.75 198 GLU A C 1
ATOM 1570 O O . GLU A 1 198 ? -9.780 7.065 21.540 1.00 95.75 198 GLU A O 1
ATOM 1575 N N . GLY A 1 199 ? -8.199 5.862 22.588 1.00 95.31 199 GLY A N 1
ATOM 1576 C CA . GLY A 1 199 ? -7.883 5.021 21.431 1.00 95.31 199 GLY A CA 1
ATOM 1577 C C . GLY A 1 199 ? -9.098 4.239 20.919 1.00 95.31 199 GLY A C 1
ATOM 1578 O O . GLY A 1 199 ? -9.361 4.211 19.718 1.00 95.31 199 GLY A O 1
ATOM 1579 N N . ILE A 1 200 ? -9.903 3.664 21.820 1.00 95.50 200 ILE A N 1
ATOM 1580 C CA . ILE A 1 200 ? -11.157 2.984 21.456 1.00 95.50 200 ILE A CA 1
ATOM 1581 C C . ILE A 1 200 ? -12.157 3.968 20.834 1.00 95.50 200 ILE A C 1
ATOM 1583 O O . ILE A 1 200 ? -12.774 3.644 19.818 1.00 95.50 200 ILE A O 1
ATOM 1587 N N . LEU A 1 201 ? -12.321 5.165 21.405 1.00 95.88 201 LEU A N 1
ATOM 1588 C CA . LEU A 1 201 ? -13.231 6.179 20.868 1.00 95.88 201 LEU A CA 1
ATOM 1589 C C . LEU A 1 201 ? -12.784 6.667 19.482 1.00 95.88 201 LEU A C 1
ATOM 1591 O O . LEU A 1 201 ? -13.615 6.807 18.586 1.00 95.88 201 LEU A O 1
ATOM 1595 N N . PHE A 1 202 ? -11.479 6.863 19.293 1.00 96.62 202 PHE A N 1
ATOM 1596 C CA . PHE A 1 202 ? -10.869 7.211 18.013 1.00 96.62 202 PHE A CA 1
ATOM 1597 C C . PHE A 1 202 ? -11.170 6.158 16.942 1.00 96.62 202 PHE A C 1
ATOM 1599 O O . PHE A 1 202 ? -11.689 6.496 15.877 1.00 96.62 202 PHE A O 1
ATOM 1606 N N . LEU A 1 203 ? -10.925 4.876 17.236 1.00 97.06 203 LEU A N 1
ATOM 1607 C CA . LEU A 1 203 ? -11.199 3.785 16.296 1.00 97.06 203 LEU A CA 1
ATOM 1608 C C . LEU A 1 203 ? -12.696 3.650 16.005 1.00 97.06 203 LEU A C 1
ATOM 1610 O O . LEU A 1 203 ? -13.084 3.520 14.846 1.00 97.06 203 LEU A O 1
ATOM 1614 N N . LYS A 1 204 ? -13.551 3.756 17.030 1.00 96.06 204 LYS A N 1
ATOM 1615 C CA . LYS A 1 204 ? -15.010 3.746 16.857 1.00 96.06 204 LYS A CA 1
ATOM 1616 C C . LYS A 1 204 ? -15.468 4.865 15.925 1.00 96.06 204 LYS A C 1
ATOM 1618 O O . LYS A 1 204 ? -16.304 4.624 15.057 1.00 96.06 204 LYS A O 1
ATOM 1623 N N . LYS A 1 205 ? -14.907 6.068 16.078 1.00 95.88 205 LYS A N 1
ATOM 1624 C CA . LYS A 1 205 ? -15.190 7.202 15.197 1.00 95.88 205 LYS A CA 1
ATOM 1625 C C . LYS A 1 205 ? -14.745 6.913 13.762 1.00 95.88 205 LYS A C 1
ATOM 1627 O O . LYS A 1 205 ? -15.566 7.034 12.866 1.00 95.88 205 LYS A O 1
ATOM 1632 N N . LYS A 1 206 ? -13.507 6.450 13.539 1.00 97.06 206 LYS A N 1
ATOM 1633 C CA . LYS A 1 206 ? -13.000 6.109 12.192 1.00 97.06 206 LYS A CA 1
ATOM 1634 C C . LYS A 1 206 ? -13.867 5.056 11.491 1.00 97.06 206 LYS A C 1
ATOM 1636 O O . LYS A 1 206 ? -14.192 5.213 10.318 1.00 97.06 206 LYS A O 1
ATOM 1641 N N . LEU A 1 207 ? -14.284 4.016 12.216 1.00 96.19 207 LEU A N 1
ATOM 1642 C CA . LEU A 1 207 ? -15.191 2.983 11.707 1.00 96.19 207 LEU A CA 1
ATOM 1643 C C . LEU A 1 207 ? -16.571 3.563 11.359 1.00 96.19 207 LEU A C 1
ATOM 1645 O O . LEU A 1 207 ? -17.092 3.305 10.275 1.00 96.19 207 LEU A O 1
ATOM 1649 N N . SER A 1 208 ? -17.139 4.384 12.244 1.00 95.44 208 SER A N 1
ATOM 1650 C CA . SER A 1 208 ? -18.434 5.039 12.026 1.00 95.44 208 SER A CA 1
ATOM 1651 C C . SER A 1 208 ? -18.410 6.005 10.840 1.00 95.44 208 SER A C 1
ATOM 1653 O O . SER A 1 208 ? -19.325 5.974 10.021 1.00 95.44 208 SER A O 1
ATOM 1655 N N . ASP A 1 209 ? -17.368 6.830 10.719 1.00 95.25 209 ASP A N 1
ATOM 1656 C CA . ASP A 1 209 ? -17.188 7.786 9.619 1.00 95.25 209 ASP A CA 1
ATOM 1657 C C . ASP A 1 209 ? -17.080 7.054 8.267 1.00 95.25 209 ASP A C 1
ATOM 1659 O O . ASP A 1 209 ? -17.569 7.534 7.246 1.00 95.25 209 ASP A O 1
ATOM 1663 N N . ALA A 1 210 ? -16.517 5.840 8.266 1.00 92.81 210 ALA A N 1
ATOM 1664 C CA . ALA A 1 210 ? -16.468 4.952 7.104 1.00 92.81 210 ALA A CA 1
ATOM 1665 C C . ALA A 1 210 ? -17.772 4.151 6.869 1.00 92.81 210 ALA A C 1
ATOM 1667 O O . ALA A 1 210 ? -17.865 3.350 5.927 1.00 92.81 210 ALA A O 1
ATOM 1668 N N . GLY A 1 211 ? -18.793 4.343 7.709 1.00 93.38 211 GLY A N 1
ATOM 1669 C CA . GLY A 1 211 ? -20.082 3.655 7.633 1.00 93.38 211 GLY A CA 1
ATOM 1670 C C . GLY A 1 211 ? -20.020 2.172 8.008 1.00 93.38 211 GLY A C 1
ATOM 1671 O O . GLY A 1 211 ? -20.842 1.389 7.528 1.00 93.38 211 GLY A O 1
ATOM 1672 N N . VAL A 1 212 ? -19.035 1.762 8.811 1.00 92.44 212 VAL A N 1
ATOM 1673 C CA . VAL A 1 212 ? -18.916 0.392 9.322 1.00 92.44 212 VAL A CA 1
ATOM 1674 C C . VAL A 1 212 ? -19.876 0.208 10.492 1.00 92.44 212 VAL A C 1
ATOM 1676 O O . VAL A 1 212 ? -19.856 0.976 11.453 1.00 92.44 212 VAL A O 1
ATOM 1679 N N . LYS A 1 213 ? -20.715 -0.828 10.415 1.00 84.38 213 LYS A N 1
ATOM 1680 C CA . LYS A 1 213 ? -21.582 -1.245 11.521 1.00 84.38 213 LYS A CA 1
ATOM 1681 C C . LYS A 1 213 ? -20.845 -2.305 12.339 1.00 84.38 213 LYS A C 1
ATOM 1683 O O . LYS A 1 213 ? -20.362 -3.278 11.759 1.00 84.38 213 LYS A O 1
ATOM 1688 N N . LEU A 1 214 ? -20.728 -2.061 13.643 1.00 82.31 214 LEU A N 1
ATOM 1689 C CA . LEU A 1 214 ? -20.124 -2.968 14.622 1.00 82.31 214 LEU A CA 1
ATOM 1690 C C . LEU A 1 214 ? -21.154 -3.968 15.145 1.00 82.31 214 LEU A C 1
ATOM 1692 O O . LEU A 1 214 ? -22.328 -3.553 15.290 1.00 82.31 214 LEU A O 1
#

Radius of gyration: 19.13 Å; chains: 1; bounding box: 44×39×54 Å

Foldseek 3Di:
DVVVVVVCVVDPDLLRLLVVLLVLLLDPCVVVVVVSNQVSLVVNLPHPCVPPDLVSLLSNLLSVLSCVLVVHDHDDHDPVSVVVNLVSLPDPPPQDPLLVLLVVLCVVVVNDWDAQAQLDPPRSSSSSLTQGIDDVVVLEGEHEDDQVQADADPPPRHGDPHGDSNNSSSVVSSVSSPHLYQYDYVVVCVVQVVPSVSSSVVVVVSCVVSVHDD

pLDDT: mean 88.56, std 9.58, range [51.72, 97.94]

Organism: NCBI:txid420275